Protein AF-A0A7T4EGJ7-F1 (afdb_monomer)

Secondary structure (DSSP, 8-state):
--------------------------------------------------------------------------------------PPPPPTTSS-SSGGG--HHHHHHHHHHTT-PPPTTSTTHHHHHHHHHHHS-----SSS----TTS-SS-EET-EEEEE-TTT--EEEEE--EEEE-TTT--EEEEE-SGGG-TT--EEEE--TT--S-EEEEEEEEEE-SS---TT-SSSS---EEEEEEPHHHHTT-EEEETTTB-EEEE--GGG--TT-EEEEEETTTEEEEEEEEEE-SSEEEEE----TT-TTPEEEEE-TTS-EEEEEEEEE-PBPTTS-B-TTEEEEEEHHHHHHHTT-EE--

Mean predicted aligned error: 17.21 Å

Foldseek 3Di:
DDDDDDDDDDDDDDDDDDDDDDDDDDDDDDDDDDDDDDDDDDDDDDDDDDDDDDDDDDDDDDDDDDDDDDDDDDDDDDDDDDDDDPPPPDDPVPPPPDPVPQDLVNVLVVCLVVLHQDDPPDPCNVVSVVVSVVVFPFDDPPPFPPPDLALAQAAEFLAWKWQAQPPPRDIDIAGWQAWWAQPPPRWIKIKFFQVNCPPNSFWMWGHHHPGPDIDTFFTWPAGDAADQDDPPHLDNDGGGMIITTGDPVSSVGYDRAHVNFAAEDEADFQVNADWQAKKWWRFSRRGIWIFTFHDTDRWKTKTQTFDDRRSGQIWMWHADPVRHIYTFFGWNAADADPVRHGDRGITMGTGVVSVCVSVVIGGDD

Organism: NCBI:txid39791

Structure (mmCIF, N/CA/C/O backbone):
data_AF-A0A7T4EGJ7-F1
#
_entry.id   AF-A0A7T4EGJ7-F1
#
loop_
_atom_site.group_PDB
_atom_site.id
_atom_site.type_symbol
_atom_site.label_atom_id
_atom_site.label_alt_id
_atom_site.label_comp_id
_atom_site.label_asym_id
_atom_site.label_entity_id
_atom_site.label_seq_id
_atom_site.pdbx_PDB_ins_code
_atom_site.Cartn_x
_atom_site.Cartn_y
_atom_site.Cartn_z
_atom_site.occupancy
_atom_site.B_iso_or_equiv
_atom_site.auth_seq_id
_atom_site.auth_comp_id
_atom_site.auth_asym_id
_atom_site.auth_atom_id
_atom_site.pdbx_PDB_model_num
ATOM 1 N N . MET A 1 1 ? -7.628 55.216 26.916 1.00 37.41 1 MET A N 1
ATOM 2 C CA . MET A 1 1 ? -8.633 56.281 27.181 1.00 37.41 1 MET A CA 1
ATOM 3 C C . MET A 1 1 ? -9.241 56.716 25.848 1.00 37.41 1 MET A C 1
ATOM 5 O O . MET A 1 1 ? -8.477 56.764 24.899 1.00 37.41 1 MET A O 1
ATOM 9 N N . ARG A 1 2 ? -10.549 57.055 25.803 1.00 35.53 2 ARG A N 1
ATOM 10 C CA . ARG A 1 2 ? -11.403 57.252 24.590 1.00 35.53 2 ARG A CA 1
ATOM 11 C C . ARG A 1 2 ? -11.551 55.952 23.759 1.00 35.53 2 ARG A C 1
ATOM 13 O O . ARG A 1 2 ? -10.540 55.445 23.307 1.00 35.53 2 ARG A O 1
ATOM 20 N N . ARG A 1 3 ? -12.677 55.220 23.684 1.00 34.28 3 ARG A N 1
ATOM 21 C CA . ARG A 1 3 ? -14.154 55.435 23.570 1.00 34.28 3 ARG A CA 1
ATOM 22 C C . ARG A 1 3 ? -14.690 55.617 22.136 1.00 34.28 3 ARG A C 1
ATOM 24 O O . ARG A 1 3 ? -14.182 56.456 21.405 1.00 34.28 3 ARG A O 1
ATOM 31 N N . SER A 1 4 ? -15.813 54.918 21.899 1.00 37.06 4 SER A N 1
ATOM 32 C CA . SER A 1 4 ? -16.775 54.975 20.773 1.00 37.06 4 SER A CA 1
ATOM 33 C C . SER A 1 4 ? -16.360 54.191 19.511 1.00 37.06 4 SER A C 1
ATOM 35 O O . SER A 1 4 ? -15.325 54.512 18.951 1.00 37.06 4 SER A O 1
ATOM 37 N N . ALA A 1 5 ? -17.007 53.119 19.020 1.00 37.25 5 ALA A N 1
ATOM 38 C CA . ALA A 1 5 ? -18.374 52.541 19.065 1.00 37.25 5 ALA A CA 1
ATOM 39 C C . ALA A 1 5 ? -19.226 52.785 17.795 1.00 37.25 5 ALA A C 1
ATOM 41 O O . ALA A 1 5 ? -19.683 53.897 17.556 1.00 37.25 5 ALA A O 1
ATOM 42 N N . LEU A 1 6 ? -19.480 51.693 17.061 1.00 35.78 6 LEU A N 1
ATOM 43 C CA . LEU A 1 6 ? -20.521 51.432 16.047 1.00 35.78 6 LEU A CA 1
ATOM 44 C C . LEU A 1 6 ? -20.621 49.884 16.028 1.00 35.78 6 LEU A C 1
ATOM 46 O O . LEU A 1 6 ? -19.591 49.245 15.846 1.00 35.78 6 LEU A O 1
ATOM 50 N N . VAL A 1 7 ? -21.678 49.160 16.413 1.00 33.62 7 VAL A N 1
ATOM 51 C CA . VAL A 1 7 ? -23.146 49.281 16.271 1.00 33.62 7 VAL A CA 1
ATOM 52 C C . VAL A 1 7 ? -23.671 48.927 14.868 1.00 33.62 7 VAL A C 1
ATOM 54 O O . VAL A 1 7 ? -24.051 49.793 14.097 1.00 33.62 7 VAL A O 1
ATOM 57 N N . ALA A 1 8 ? -23.710 47.610 14.632 1.00 31.50 8 ALA A N 1
ATOM 58 C CA . ALA A 1 8 ? -24.883 46.801 14.261 1.00 31.50 8 ALA A CA 1
ATOM 59 C C . ALA A 1 8 ? -25.614 46.930 12.897 1.00 31.50 8 ALA A C 1
ATOM 61 O O . ALA A 1 8 ? -25.965 48.004 12.429 1.00 31.50 8 ALA A O 1
ATOM 62 N N . ALA A 1 9 ? -26.041 45.735 12.451 1.00 31.59 9 ALA A N 1
ATOM 63 C CA . ALA A 1 9 ? -27.267 45.393 11.713 1.00 31.59 9 ALA A CA 1
ATOM 64 C C . ALA A 1 9 ? -27.324 45.524 10.173 1.00 31.59 9 ALA A C 1
ATOM 66 O O . ALA A 1 9 ? -27.486 46.595 9.597 1.00 31.59 9 ALA A O 1
ATOM 67 N N . THR A 1 10 ? -27.401 44.362 9.515 1.00 34.16 10 THR A N 1
ATOM 68 C CA . THR A 1 10 ? -28.126 44.132 8.247 1.00 34.16 10 THR A CA 1
ATOM 69 C C . THR A 1 10 ? -28.612 42.672 8.285 1.00 34.16 10 THR A C 1
ATOM 71 O O . THR A 1 10 ? -27.808 41.757 8.189 1.00 34.16 10 THR A O 1
ATOM 74 N N . ILE A 1 11 ? -29.782 42.414 8.877 1.00 34.47 11 ILE A N 1
ATOM 75 C CA . ILE A 1 11 ? -31.097 42.234 8.222 1.00 34.47 11 ILE A CA 1
ATOM 76 C C . ILE A 1 11 ? -31.193 40.942 7.390 1.00 34.47 11 ILE A C 1
ATOM 78 O O . ILE A 1 11 ? -30.530 40.770 6.375 1.00 34.47 11 ILE A O 1
ATOM 82 N N . VAL A 1 12 ? -32.099 40.068 7.841 1.00 30.19 12 VAL A N 1
ATOM 83 C CA . VAL A 1 12 ? -32.519 38.809 7.212 1.00 30.19 12 VAL A CA 1
ATOM 84 C C . VAL A 1 12 ? -33.646 39.072 6.208 1.00 30.19 12 VAL A C 1
ATOM 86 O O . VAL A 1 12 ? -34.642 39.696 6.569 1.00 30.19 12 VAL A O 1
ATOM 89 N N . ILE A 1 13 ? -33.528 38.523 4.996 1.00 33.72 13 ILE A N 1
ATOM 90 C CA . ILE A 1 13 ? -34.624 38.294 4.034 1.00 33.72 13 ILE A CA 1
ATOM 91 C C . ILE A 1 13 ? -34.331 36.910 3.421 1.00 33.72 13 ILE A C 1
ATOM 93 O O . ILE A 1 13 ? -33.343 36.757 2.716 1.00 33.72 13 ILE A O 1
ATOM 97 N N . ALA A 1 14 ? -34.917 35.826 3.931 1.00 29.30 14 ALA A N 1
ATOM 98 C CA . ALA A 1 14 ? -36.283 35.328 3.707 1.00 29.30 14 ALA A CA 1
ATOM 99 C C . ALA A 1 14 ? -36.413 34.483 2.422 1.00 29.30 14 ALA A C 1
ATOM 101 O O . ALA A 1 14 ? -36.163 34.939 1.311 1.00 29.30 14 ALA A O 1
ATOM 102 N N . ALA A 1 15 ? -36.807 33.225 2.629 1.00 28.22 15 ALA A N 1
ATOM 103 C CA . ALA A 1 15 ? -36.910 32.165 1.635 1.00 28.22 15 ALA A CA 1
ATOM 104 C C . ALA A 1 15 ? -37.985 32.401 0.563 1.00 28.22 15 ALA A C 1
ATOM 106 O O . ALA A 1 15 ? -39.078 32.874 0.876 1.00 28.22 15 ALA A O 1
ATOM 107 N N . LEU A 1 16 ? -37.720 31.925 -0.659 1.00 29.25 16 LEU A N 1
ATOM 108 C CA . LEU A 1 16 ? -38.754 31.501 -1.607 1.00 29.25 16 LEU A CA 1
ATOM 109 C C . LEU A 1 16 ? -38.150 30.658 -2.744 1.00 29.25 16 LEU A C 1
ATOM 111 O O . LEU A 1 16 ? -37.423 31.186 -3.574 1.00 29.25 16 LEU A O 1
ATOM 115 N N . ILE A 1 17 ? -38.461 29.358 -2.751 1.00 31.14 17 ILE A N 1
ATOM 116 C CA . ILE A 1 17 ? -38.827 28.508 -3.904 1.00 31.14 17 ILE A CA 1
ATOM 117 C C . ILE A 1 17 ? -39.164 27.129 -3.316 1.00 31.14 17 ILE A C 1
ATOM 119 O O . ILE A 1 17 ? -38.321 26.457 -2.728 1.00 31.14 17 ILE A O 1
ATOM 123 N N . VAL A 1 18 ? -40.433 26.740 -3.426 1.00 29.44 18 VAL A N 1
ATOM 124 C CA . VAL A 1 18 ? -40.977 25.438 -3.020 1.00 29.44 18 VAL A CA 1
ATOM 125 C C . VAL A 1 18 ? -41.887 24.963 -4.146 1.00 29.44 18 VAL A C 1
ATOM 127 O O . VAL A 1 18 ? -42.625 25.770 -4.707 1.00 29.44 18 VAL A O 1
ATOM 130 N N . ALA A 1 19 ? -41.868 23.649 -4.389 1.00 30.20 19 ALA A N 1
ATOM 131 C CA . ALA A 1 19 ? -42.642 22.925 -5.399 1.00 30.20 19 ALA A CA 1
ATOM 132 C C . ALA A 1 19 ? -42.213 23.235 -6.857 1.00 30.20 19 ALA A C 1
ATOM 134 O O . ALA A 1 19 ? -41.980 24.370 -7.243 1.00 30.20 19 ALA A O 1
ATOM 135 N N . THR A 1 20 ? -42.072 22.246 -7.735 1.00 31.48 20 THR A N 1
ATOM 136 C CA . THR A 1 20 ? -42.874 21.021 -7.852 1.00 31.48 20 THR A CA 1
ATOM 137 C C . THR A 1 20 ? -42.052 19.876 -8.446 1.00 31.48 20 THR A C 1
ATOM 139 O O . THR A 1 20 ? -41.374 20.078 -9.442 1.00 31.48 20 THR A O 1
ATOM 142 N N . PHE A 1 21 ? -42.202 18.659 -7.916 1.00 30.55 21 PHE A N 1
ATOM 143 C CA . PHE A 1 21 ? -42.461 17.487 -8.758 1.00 30.55 21 PHE A CA 1
ATOM 144 C C . PHE A 1 21 ? -43.266 16.454 -7.963 1.00 30.55 21 PHE A C 1
ATOM 146 O O . PHE A 1 21 ? -43.048 16.265 -6.768 1.00 30.55 21 PHE A O 1
ATOM 153 N N . VAL A 1 22 ? -44.274 15.876 -8.615 1.00 31.03 22 VAL A N 1
ATOM 154 C CA . VAL A 1 22 ? -45.309 15.039 -7.993 1.00 31.03 22 VAL A CA 1
ATOM 155 C C . VAL A 1 22 ? -45.023 13.560 -8.248 1.00 31.03 22 VAL A C 1
ATOM 157 O O . VAL A 1 22 ? -44.483 13.187 -9.284 1.00 31.03 22 VAL A O 1
ATOM 160 N N . ALA A 1 23 ? -45.409 12.743 -7.270 1.00 29.77 23 ALA A N 1
ATOM 161 C CA . ALA A 1 23 ? -45.274 11.295 -7.223 1.00 29.77 23 ALA A CA 1
ATOM 162 C C . ALA A 1 23 ? -45.721 10.534 -8.485 1.00 29.77 23 ALA A C 1
ATOM 164 O O . ALA A 1 23 ? -46.771 10.820 -9.057 1.00 29.77 23 ALA A O 1
ATOM 165 N N . THR A 1 24 ? -45.011 9.435 -8.766 1.00 32.38 24 THR A N 1
ATOM 166 C CA . THR A 1 24 ? -45.618 8.189 -9.267 1.00 32.38 24 THR A CA 1
ATOM 167 C C . THR A 1 24 ? -44.972 6.980 -8.575 1.00 32.38 24 THR A C 1
ATOM 169 O O . THR A 1 24 ? -43.904 6.525 -8.966 1.00 32.38 24 THR A O 1
ATOM 172 N N . GLN A 1 25 ? -45.624 6.460 -7.533 1.00 33.78 25 GLN A N 1
ATOM 173 C CA . GLN A 1 25 ? -45.480 5.060 -7.112 1.00 33.78 25 GLN A CA 1
ATOM 174 C C . GLN A 1 25 ? -46.661 4.260 -7.680 1.00 33.78 25 GLN A C 1
ATOM 176 O O . GLN A 1 25 ? -47.758 4.812 -7.805 1.00 33.78 25 GLN A O 1
ATOM 181 N N . PRO A 1 26 ? -46.476 2.960 -7.940 1.00 39.50 26 PRO A N 1
ATOM 182 C CA . PRO A 1 26 ? -47.557 1.988 -7.870 1.00 39.50 26 PRO A CA 1
ATOM 183 C C . PRO A 1 26 ? -47.286 0.938 -6.777 1.00 39.50 26 PRO A C 1
ATOM 185 O O . PRO A 1 26 ? -46.328 0.173 -6.863 1.00 39.50 26 PRO A O 1
ATOM 188 N N . ASP A 1 27 ? -48.162 0.871 -5.773 1.00 35.75 27 ASP A N 1
ATOM 189 C CA . ASP A 1 27 ? -48.169 -0.200 -4.768 1.00 35.75 27 ASP A CA 1
ATOM 190 C C . ASP A 1 27 ? -48.686 -1.531 -5.345 1.00 35.75 27 ASP A C 1
ATOM 192 O O . ASP A 1 27 ? -49.704 -1.536 -6.048 1.00 35.75 27 ASP A O 1
ATOM 196 N N . ARG A 1 28 ? -48.083 -2.662 -4.932 1.00 32.66 28 ARG A N 1
ATOM 197 C CA . ARG A 1 28 ? -48.814 -3.835 -4.391 1.00 32.66 28 ARG A CA 1
ATOM 198 C C . ARG A 1 28 ? -47.906 -4.959 -3.856 1.00 32.66 28 ARG A C 1
ATOM 200 O O . ARG A 1 28 ? -47.204 -5.624 -4.607 1.00 32.66 28 ARG A O 1
ATOM 207 N N . GLU A 1 29 ? -48.037 -5.200 -2.556 1.00 33.53 29 GLU A N 1
ATOM 208 C CA . GLU A 1 29 ? -47.663 -6.400 -1.777 1.00 33.53 29 GLU A CA 1
ATOM 209 C C . GLU A 1 29 ? -48.856 -7.408 -1.726 1.00 33.53 29 GLU A C 1
ATOM 211 O O . GLU A 1 29 ? -49.922 -7.062 -2.256 1.00 33.53 29 GLU A O 1
ATOM 216 N N . PRO A 1 30 ? -48.825 -8.557 -0.995 1.00 52.59 30 PRO A N 1
ATOM 217 C CA . PRO A 1 30 ? -47.717 -9.442 -0.559 1.00 52.59 30 PRO A CA 1
ATOM 218 C C . PRO A 1 30 ? -48.032 -10.972 -0.720 1.00 52.59 30 PRO A C 1
ATOM 220 O O . PRO A 1 30 ? -49.034 -11.334 -1.332 1.00 52.59 30 PRO A O 1
ATOM 223 N N . GLN A 1 31 ? -47.238 -11.838 -0.047 1.00 32.97 31 GLN A N 1
ATOM 224 C CA . GLN A 1 31 ? -47.563 -13.211 0.445 1.00 32.97 31 GLN A CA 1
ATOM 225 C C . GLN A 1 31 ? -47.493 -14.412 -0.546 1.00 32.97 31 GLN A C 1
ATOM 227 O O . GLN A 1 31 ? -47.842 -14.278 -1.711 1.00 32.97 31 GLN A O 1
ATOM 232 N N . ASP A 1 32 ? -47.071 -15.640 -0.170 1.00 30.95 32 ASP A N 1
ATOM 233 C CA . ASP A 1 32 ? -46.484 -16.175 1.090 1.00 30.95 32 ASP A CA 1
ATOM 234 C C . ASP A 1 32 ? -45.765 -17.546 0.872 1.00 30.95 32 ASP A C 1
ATOM 236 O O . ASP A 1 32 ? -45.789 -18.108 -0.224 1.00 30.95 32 ASP A O 1
ATOM 240 N N . THR A 1 33 ? -45.270 -18.140 1.969 1.00 30.44 33 THR A N 1
ATOM 241 C CA . THR A 1 33 ? -44.872 -19.548 2.230 1.00 30.44 33 THR A CA 1
ATOM 242 C C . THR A 1 33 ? -43.412 -19.982 2.020 1.00 30.44 33 THR A C 1
ATOM 244 O O . THR A 1 33 ? -42.914 -20.178 0.916 1.00 30.44 33 THR A O 1
ATOM 247 N N . ALA A 1 34 ? -42.763 -20.266 3.153 1.00 30.11 34 ALA A N 1
ATOM 248 C CA . ALA A 1 34 ? -41.568 -21.100 3.274 1.00 30.11 34 ALA A CA 1
ATOM 249 C C . ALA A 1 34 ? -41.938 -22.566 3.590 1.00 30.11 34 ALA A C 1
ATOM 251 O O . ALA A 1 34 ? -43.032 -22.816 4.096 1.00 30.11 34 ALA A O 1
ATOM 252 N N . LEU A 1 35 ? -41.003 -23.506 3.366 1.00 30.50 35 LEU A N 1
ATOM 253 C CA . LEU A 1 35 ? -40.489 -24.533 4.312 1.00 30.50 35 LEU A CA 1
ATOM 254 C C . LEU A 1 35 ? -39.584 -25.567 3.560 1.00 30.50 35 LEU A C 1
ATOM 256 O O . LEU A 1 35 ? -39.608 -25.590 2.330 1.00 30.50 35 LEU A O 1
ATOM 260 N N . PRO A 1 36 ? -38.720 -26.357 4.248 1.00 35.41 36 PRO A N 1
ATOM 261 C CA . PRO A 1 36 ? -37.479 -26.926 3.690 1.00 35.41 36 PRO A CA 1
ATOM 262 C C . PRO A 1 36 ? -37.458 -28.484 3.766 1.00 35.41 36 PRO A C 1
ATOM 264 O O . PRO A 1 36 ? -38.509 -29.102 3.623 1.00 35.41 36 PRO A O 1
ATOM 267 N N . PRO A 1 37 ? -36.333 -29.153 4.103 1.00 44.00 37 PRO A N 1
ATOM 268 C CA . PRO A 1 37 ? -35.147 -29.471 3.294 1.00 44.00 37 PRO A CA 1
ATOM 269 C C . PRO A 1 37 ? -35.073 -30.974 2.906 1.00 44.00 37 PRO A C 1
ATOM 271 O O . PRO A 1 37 ? -35.885 -31.783 3.353 1.00 44.00 37 PRO A O 1
ATOM 274 N N . SER A 1 38 ? -34.063 -31.406 2.130 1.00 30.33 38 SER A N 1
ATOM 275 C CA . SER A 1 38 ? -33.793 -32.847 1.900 1.00 30.33 38 SER A CA 1
ATOM 276 C C . SER A 1 38 ? -32.320 -33.185 1.590 1.00 30.33 38 SER A C 1
ATOM 278 O O . SER A 1 38 ? -31.852 -32.990 0.475 1.00 30.33 38 SER A O 1
ATOM 280 N N . ILE A 1 39 ? -31.623 -33.769 2.570 1.00 32.25 39 ILE A N 1
ATOM 281 C CA . ILE A 1 39 ? -30.356 -34.538 2.496 1.00 32.25 39 ILE A CA 1
ATOM 282 C C . ILE A 1 39 ? -30.559 -35.654 3.550 1.00 32.25 39 ILE A C 1
ATOM 284 O O . ILE A 1 39 ? -30.996 -35.286 4.646 1.00 32.25 39 ILE A O 1
ATOM 288 N N . PRO A 1 40 ? -30.359 -36.976 3.286 1.00 37.16 40 PRO A N 1
ATOM 289 C CA . PRO A 1 40 ? -29.001 -37.529 3.107 1.00 37.16 40 PRO A CA 1
ATOM 290 C C . PRO A 1 40 ? -28.821 -38.835 2.289 1.00 37.16 40 PRO A C 1
ATOM 292 O O . PRO A 1 40 ? -29.742 -39.634 2.134 1.00 37.16 40 PRO A O 1
ATOM 295 N N . SER A 1 41 ? -27.564 -39.102 1.895 1.00 29.86 41 SER A N 1
ATOM 296 C CA . SER A 1 41 ? -26.814 -40.390 1.994 1.00 29.86 41 SER A CA 1
ATOM 297 C C . SER A 1 41 ? -25.545 -40.293 1.125 1.00 29.86 41 SER A C 1
ATOM 299 O O . SER A 1 41 ? -25.649 -39.943 -0.042 1.00 29.86 41 SER A O 1
ATOM 301 N N . SER A 1 42 ? -24.334 -40.300 1.705 1.00 28.20 42 SER A N 1
ATOM 302 C CA . SER A 1 42 ? -23.427 -41.470 1.848 1.00 28.20 42 SER A CA 1
ATOM 303 C C . SER A 1 42 ? -23.052 -42.128 0.498 1.00 28.20 42 SER A C 1
ATOM 305 O O . SER A 1 42 ? -23.901 -42.333 -0.356 1.00 28.20 42 SER A O 1
ATOM 307 N N . VAL A 1 43 ? -21.787 -42.446 0.193 1.00 30.72 43 VAL A N 1
ATOM 308 C CA . VAL A 1 43 ? -20.846 -43.311 0.939 1.00 30.72 43 VAL A CA 1
ATOM 309 C C . VAL A 1 43 ? -19.375 -42.926 0.648 1.00 30.72 43 VAL A C 1
ATOM 311 O O . VAL A 1 43 ? -19.058 -42.435 -0.429 1.00 30.72 43 VAL A O 1
ATOM 314 N N . ALA A 1 44 ? -18.471 -43.177 1.604 1.00 29.77 44 ALA A N 1
ATOM 315 C CA . ALA A 1 44 ? -17.022 -42.945 1.497 1.00 29.77 44 ALA A CA 1
ATOM 316 C C . ALA A 1 44 ? -16.232 -44.167 0.974 1.00 29.77 44 ALA A C 1
ATOM 318 O O . ALA A 1 44 ? -16.690 -45.300 1.127 1.00 29.77 44 ALA A O 1
ATOM 319 N N . SER A 1 45 ? -15.008 -43.967 0.457 1.00 30.12 45 SER A N 1
ATOM 320 C CA . SER A 1 45 ? -13.976 -45.024 0.334 1.00 30.12 45 SER A CA 1
ATOM 321 C C . SER A 1 45 ? -12.550 -44.476 0.127 1.00 30.12 45 SER A C 1
ATOM 323 O O . SER A 1 45 ? -12.217 -44.050 -0.972 1.00 30.12 45 SER A O 1
ATOM 325 N N . SER A 1 46 ? -11.713 -44.584 1.169 1.00 33.12 46 SER A N 1
ATOM 326 C CA . SER A 1 46 ? -10.230 -44.610 1.157 1.00 33.12 46 SER A CA 1
ATOM 327 C C . SER A 1 46 ? -9.772 -45.430 2.375 1.00 33.12 46 SER A C 1
ATOM 329 O O . SER A 1 46 ? -10.380 -45.262 3.438 1.00 33.12 46 SER A O 1
ATOM 331 N N . PRO A 1 47 ? -8.814 -46.375 2.245 1.00 41.91 47 PRO A N 1
ATOM 332 C CA . PRO A 1 47 ? -7.440 -46.183 2.790 1.00 41.91 47 PRO A CA 1
ATOM 333 C C . PRO A 1 47 ? -6.301 -46.825 1.918 1.00 41.91 47 PRO A C 1
ATOM 335 O O . PRO A 1 47 ? -6.551 -47.842 1.282 1.00 41.91 47 PRO A O 1
ATOM 338 N N . THR A 1 48 ? -5.103 -46.225 1.706 1.00 29.62 48 THR A N 1
ATOM 339 C CA . THR A 1 48 ? -3.848 -46.216 2.551 1.00 29.62 48 THR A CA 1
ATOM 340 C C . THR A 1 48 ? -3.021 -47.542 2.484 1.00 29.62 48 THR A C 1
ATOM 342 O O . THR A 1 48 ? -3.696 -48.568 2.425 1.00 29.62 48 THR A O 1
ATOM 345 N N . PRO A 1 49 ? -1.649 -47.653 2.579 1.00 37.84 49 PRO A N 1
ATOM 346 C CA . PRO A 1 49 ? -0.486 -46.704 2.567 1.00 37.84 49 PRO A CA 1
ATOM 347 C C . PRO A 1 49 ? 0.746 -47.048 1.633 1.00 37.84 49 PRO A C 1
ATOM 349 O O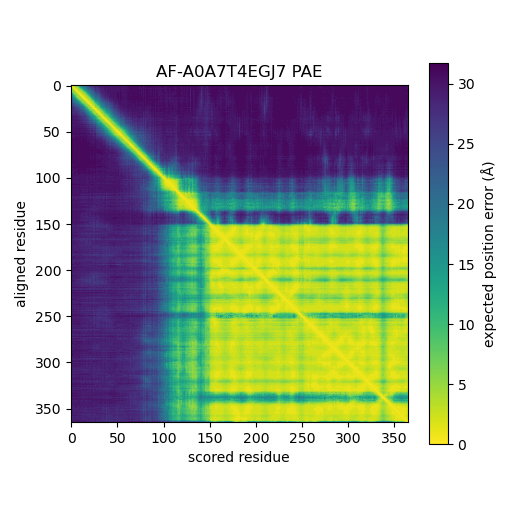 . PRO A 1 49 ? 0.786 -48.080 0.971 1.00 37.84 49 PRO A O 1
ATOM 352 N N . GLU A 1 50 ? 1.791 -46.192 1.676 1.00 35.22 50 GLU A N 1
ATOM 353 C CA . GLU A 1 50 ? 3.217 -46.288 1.199 1.00 35.22 50 GLU A CA 1
ATOM 354 C C . GLU A 1 50 ? 4.152 -46.918 2.305 1.00 35.22 50 GLU A C 1
ATOM 356 O O . GLU A 1 50 ? 3.692 -46.844 3.452 1.00 35.22 50 GLU A O 1
ATOM 361 N N . PRO A 1 51 ? 5.373 -47.556 2.122 1.00 36.59 51 PRO A N 1
ATOM 362 C CA . PRO A 1 51 ? 6.646 -47.049 1.494 1.00 36.59 51 PRO A CA 1
ATOM 363 C C . PRO A 1 51 ? 7.647 -48.155 0.968 1.00 36.59 51 PRO A C 1
ATOM 365 O O . PRO A 1 51 ? 7.155 -49.245 0.670 1.00 36.59 51 PRO A O 1
ATOM 368 N N . PRO A 1 52 ? 9.018 -48.028 0.893 1.00 33.00 52 PRO A N 1
ATOM 369 C CA . PRO A 1 52 ? 9.973 -46.882 0.872 1.00 33.00 52 PRO A CA 1
ATOM 370 C C . PRO A 1 52 ? 11.079 -46.898 -0.251 1.00 33.00 52 PRO A C 1
ATOM 372 O O . PRO A 1 52 ? 11.287 -47.886 -0.951 1.00 33.00 52 PRO A O 1
ATOM 375 N N . ARG A 1 53 ? 11.880 -45.811 -0.346 1.00 37.84 53 ARG A N 1
ATOM 376 C CA . ARG A 1 53 ? 13.180 -45.654 -1.087 1.00 37.84 53 ARG A CA 1
ATOM 377 C C . ARG A 1 53 ? 14.380 -46.089 -0.196 1.00 37.84 53 ARG A C 1
ATOM 379 O O . ARG A 1 53 ? 14.179 -46.028 1.019 1.00 37.84 53 ARG A O 1
ATOM 386 N N . PRO A 1 54 ? 15.598 -46.494 -0.675 1.00 36.22 54 PRO A N 1
ATOM 387 C CA . PRO A 1 54 ? 16.744 -45.573 -0.985 1.00 36.22 54 PRO A CA 1
ATOM 388 C C . PRO A 1 54 ? 17.842 -46.201 -1.942 1.00 36.22 54 PRO A C 1
ATOM 390 O O . PRO A 1 54 ? 17.527 -47.197 -2.588 1.00 36.22 54 PRO A O 1
ATOM 393 N N . PRO A 1 55 ? 19.142 -45.785 -1.999 1.00 37.19 55 PRO A N 1
ATOM 394 C CA . PRO A 1 55 ? 19.749 -44.456 -2.255 1.00 37.19 55 PRO A CA 1
ATOM 395 C C . PRO A 1 55 ? 20.920 -44.408 -3.303 1.00 37.19 55 PRO A C 1
ATOM 397 O O . PRO A 1 55 ? 21.488 -45.426 -3.674 1.00 37.19 55 PRO A O 1
ATOM 400 N N . ALA A 1 56 ? 21.354 -43.169 -3.607 1.00 28.36 56 ALA A N 1
ATOM 401 C CA . ALA A 1 56 ? 22.738 -42.678 -3.837 1.00 28.36 56 ALA A CA 1
ATOM 402 C C . ALA A 1 56 ? 23.611 -43.094 -5.051 1.00 28.36 56 ALA A C 1
ATOM 404 O O . ALA A 1 56 ? 23.886 -44.265 -5.286 1.00 28.36 56 ALA A O 1
ATOM 405 N N . ALA A 1 57 ? 24.240 -42.071 -5.657 1.00 29.08 57 ALA A N 1
ATOM 406 C CA . ALA A 1 57 ? 25.702 -41.987 -5.811 1.00 29.08 57 ALA A CA 1
ATOM 407 C C . ALA A 1 57 ? 26.158 -40.518 -5.994 1.00 29.08 57 ALA A C 1
ATOM 409 O O . ALA A 1 57 ? 25.681 -39.825 -6.889 1.00 29.08 57 ALA A O 1
ATOM 410 N N . GLU A 1 58 ? 27.088 -40.051 -5.157 1.00 27.39 58 GLU A N 1
ATOM 411 C CA . GLU A 1 58 ? 27.862 -38.817 -5.376 1.00 27.39 58 GLU A CA 1
ATOM 412 C C . GLU A 1 58 ? 28.967 -39.044 -6.418 1.00 27.39 58 GLU A C 1
ATOM 414 O O . GLU A 1 58 ? 29.491 -40.154 -6.519 1.00 27.39 58 GLU A O 1
ATOM 419 N N . GLN A 1 59 ? 29.441 -37.977 -7.073 1.00 29.56 59 GLN A N 1
ATOM 420 C CA . GLN A 1 59 ? 30.837 -37.901 -7.523 1.00 29.56 59 GLN A CA 1
ATOM 421 C C . GLN A 1 59 ? 31.404 -36.481 -7.362 1.00 29.56 59 GLN A C 1
ATOM 423 O O . GLN A 1 59 ? 31.012 -35.550 -8.058 1.00 29.56 59 GLN A O 1
ATOM 428 N N . GLN A 1 60 ? 32.365 -36.338 -6.445 1.00 26.80 60 GLN A N 1
ATOM 429 C CA . GLN A 1 60 ? 33.277 -35.194 -6.352 1.00 26.80 60 GLN A CA 1
ATOM 430 C C . GLN A 1 60 ? 34.549 -35.444 -7.177 1.00 26.80 60 GLN A C 1
ATOM 432 O O . GLN A 1 60 ? 35.067 -36.563 -7.150 1.00 26.80 60 GLN A O 1
ATOM 437 N N . ARG A 1 61 ? 35.084 -34.382 -7.805 1.00 26.05 61 ARG A N 1
ATOM 438 C CA . ARG A 1 61 ? 36.510 -34.068 -8.111 1.00 26.05 61 ARG A CA 1
ATOM 439 C C . ARG A 1 61 ? 36.563 -32.962 -9.182 1.00 26.05 61 ARG A C 1
ATOM 441 O O . ARG A 1 61 ? 35.655 -32.905 -9.998 1.00 26.05 61 ARG A O 1
ATOM 448 N N . SER A 1 62 ? 37.604 -32.142 -9.342 1.00 26.61 62 SER A N 1
ATOM 449 C CA . SER A 1 62 ? 38.568 -31.520 -8.410 1.00 26.61 62 SER A CA 1
ATOM 450 C C . SER A 1 62 ? 39.487 -30.597 -9.235 1.00 26.61 62 SER A C 1
ATOM 452 O O . SER A 1 62 ? 40.076 -31.081 -10.197 1.00 26.61 62 SER A O 1
ATOM 454 N N . ASP A 1 63 ? 39.671 -29.355 -8.781 1.00 27.03 63 ASP A N 1
ATOM 455 C CA . ASP A 1 63 ? 40.813 -28.453 -9.044 1.00 27.03 63 ASP A CA 1
ATOM 456 C C . ASP A 1 63 ? 41.068 -27.829 -10.445 1.00 27.03 63 ASP A C 1
ATOM 458 O O . ASP A 1 63 ? 40.840 -28.422 -11.493 1.00 27.03 63 ASP A O 1
ATOM 462 N N . ALA A 1 64 ? 41.693 -26.637 -10.375 1.00 25.88 64 ALA A N 1
ATOM 463 C CA . ALA A 1 64 ? 42.465 -25.881 -11.385 1.00 25.88 64 ALA A CA 1
ATOM 464 C C . ALA A 1 64 ? 41.785 -24.771 -12.240 1.00 25.88 64 ALA A C 1
ATOM 466 O O . ALA A 1 64 ? 41.092 -25.005 -13.223 1.00 25.88 64 ALA A O 1
ATOM 467 N N . HIS A 1 65 ? 42.138 -23.527 -11.887 1.00 25.98 65 HIS A N 1
ATOM 468 C CA . HIS A 1 65 ? 42.262 -22.319 -12.734 1.00 25.98 65 HIS A CA 1
ATOM 469 C C . HIS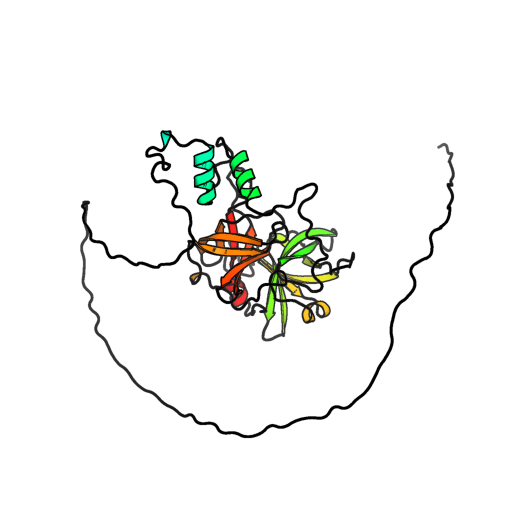 A 1 65 ? 43.614 -22.407 -13.526 1.00 25.98 65 HIS A C 1
ATOM 471 O O . HIS A 1 65 ? 44.435 -23.228 -13.095 1.00 25.98 65 HIS A O 1
ATOM 477 N N . PRO A 1 66 ? 43.949 -21.615 -14.586 1.00 37.25 66 PRO A N 1
ATOM 478 C CA . PRO A 1 66 ? 43.358 -20.332 -14.996 1.00 37.25 66 PRO A CA 1
ATOM 479 C C . PRO A 1 66 ? 43.158 -20.076 -16.520 1.00 37.25 66 PRO A C 1
ATOM 481 O O . PRO A 1 66 ? 43.503 -20.888 -17.369 1.00 37.25 66 PRO A O 1
ATOM 484 N N . ASP A 1 67 ? 42.684 -18.853 -16.798 1.00 25.94 67 ASP A N 1
ATOM 485 C CA . ASP A 1 67 ? 43.019 -17.963 -17.930 1.00 25.94 67 ASP A CA 1
ATOM 486 C C . ASP A 1 67 ? 42.448 -18.113 -19.363 1.00 25.94 67 ASP A C 1
ATOM 488 O O . ASP A 1 67 ? 42.792 -18.993 -20.142 1.00 25.94 67 ASP A O 1
ATOM 492 N N . THR A 1 68 ? 41.796 -17.006 -19.761 1.00 26.08 68 THR A N 1
ATOM 493 C CA . THR A 1 68 ? 41.813 -16.330 -21.081 1.00 26.08 68 THR A CA 1
ATOM 494 C C . THR A 1 68 ? 41.151 -16.950 -22.318 1.00 26.08 68 THR A C 1
ATOM 496 O O . THR A 1 68 ? 41.355 -18.104 -22.667 1.00 26.08 68 THR A O 1
ATOM 499 N N . GLY A 1 69 ? 40.522 -16.064 -23.104 1.00 23.14 69 GLY A N 1
ATOM 500 C CA . GLY A 1 69 ? 40.447 -16.190 -24.565 1.00 23.14 69 GLY A CA 1
ATOM 501 C C . GLY A 1 69 ? 39.042 -16.389 -25.129 1.00 23.14 69 GLY A C 1
ATOM 502 O O . GLY A 1 69 ? 38.384 -17.383 -24.856 1.00 23.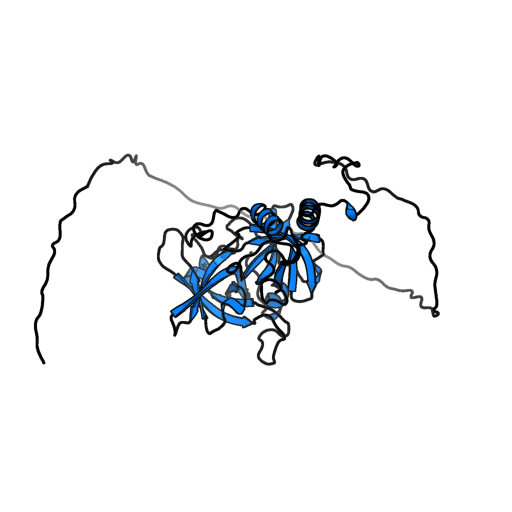14 69 GLY A O 1
ATOM 503 N N . ALA A 1 70 ? 38.599 -15.447 -25.963 1.00 26.66 70 ALA A N 1
ATOM 504 C CA . ALA A 1 70 ? 37.378 -15.575 -26.756 1.00 26.66 70 ALA A CA 1
ATOM 505 C C . ALA A 1 70 ? 37.548 -16.578 -27.915 1.00 26.66 70 ALA A C 1
ATOM 507 O O . ALA A 1 70 ? 38.630 -16.623 -28.495 1.00 26.66 70 ALA A O 1
ATOM 508 N N . SER A 1 71 ? 36.468 -17.265 -28.323 1.00 26.77 71 SER A N 1
ATOM 509 C CA . SER A 1 71 ? 35.981 -17.251 -29.721 1.00 26.77 71 SER A CA 1
ATOM 510 C C . SER A 1 71 ? 34.648 -18.002 -29.912 1.00 26.77 71 SER A C 1
ATOM 512 O O . SER A 1 71 ? 34.489 -19.106 -29.412 1.00 26.77 71 SER A O 1
ATOM 514 N N . THR A 1 72 ? 33.745 -17.352 -30.654 1.00 29.80 72 THR A N 1
ATOM 515 C CA . THR A 1 72 ? 32.790 -17.817 -31.695 1.00 29.80 72 THR A CA 1
ATOM 516 C C . THR A 1 72 ? 32.138 -19.222 -31.739 1.00 29.80 72 THR A C 1
ATOM 518 O O . THR A 1 72 ? 32.754 -20.253 -31.502 1.00 29.80 72 THR A O 1
ATOM 521 N N . ASP A 1 73 ? 30.916 -19.183 -32.301 1.00 26.86 73 ASP A N 1
ATOM 522 C CA . ASP A 1 73 ? 30.147 -20.215 -33.032 1.00 26.86 73 ASP A CA 1
ATOM 523 C C . ASP A 1 73 ? 29.135 -21.100 -32.260 1.00 26.86 73 ASP A C 1
ATOM 525 O O . ASP A 1 73 ? 29.395 -21.614 -31.178 1.00 26.86 73 ASP A O 1
ATOM 529 N N . GLY A 1 74 ? 27.919 -21.199 -32.834 1.00 25.64 74 GLY A N 1
ATOM 530 C CA . GLY A 1 74 ? 26.687 -21.729 -32.211 1.00 25.64 74 GLY A CA 1
ATOM 531 C C . GLY A 1 74 ? 26.424 -23.237 -32.408 1.00 25.64 74 GLY A C 1
ATOM 532 O O . GLY A 1 74 ? 27.376 -23.991 -32.612 1.00 25.64 74 GLY A O 1
ATOM 533 N N . PRO A 1 75 ? 25.153 -23.711 -32.351 1.00 30.94 75 PRO A N 1
ATOM 534 C CA . PRO A 1 75 ? 24.065 -23.185 -33.191 1.00 30.94 75 PRO A CA 1
ATOM 535 C C . PRO A 1 75 ? 22.701 -22.950 -32.491 1.00 30.94 75 PRO A C 1
ATOM 537 O O . PRO A 1 75 ? 22.520 -23.170 -31.299 1.00 30.94 75 PRO A O 1
ATOM 540 N N . THR A 1 76 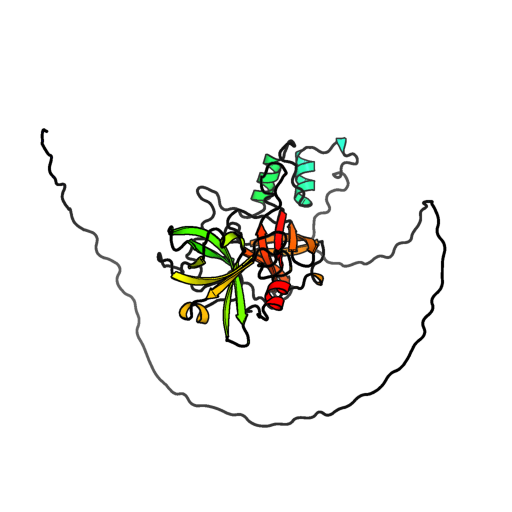? 21.744 -22.490 -33.299 1.00 32.00 76 THR A N 1
ATOM 541 C CA . THR A 1 76 ? 20.328 -22.186 -33.020 1.00 32.00 76 THR A CA 1
ATOM 542 C C . THR A 1 76 ? 19.439 -23.403 -32.729 1.00 32.00 76 THR A C 1
ATOM 544 O O . THR A 1 76 ? 19.526 -24.387 -33.462 1.00 32.00 76 THR A O 1
ATOM 547 N N . GLU A 1 77 ? 18.447 -23.251 -31.842 1.00 26.45 77 GLU A N 1
ATOM 548 C CA . GLU A 1 77 ? 17.129 -23.900 -31.989 1.00 26.45 77 GLU A CA 1
ATOM 549 C C . GLU A 1 77 ? 15.993 -22.882 -31.777 1.00 26.45 77 GLU A C 1
ATOM 551 O O . GLU A 1 77 ? 16.041 -22.052 -30.869 1.00 26.45 77 GLU A O 1
ATOM 556 N N . GLU A 1 78 ? 14.982 -22.931 -32.650 1.00 25.52 78 GLU A N 1
ATOM 557 C CA . GLU A 1 78 ? 13.782 -22.089 -32.600 1.00 25.52 78 GLU A CA 1
ATOM 558 C C . GLU A 1 78 ? 12.792 -22.569 -31.528 1.00 25.52 78 GLU A C 1
ATOM 560 O O . GLU A 1 78 ? 12.452 -23.749 -31.477 1.00 25.52 78 GLU A O 1
ATOM 565 N N . TYR A 1 79 ? 12.196 -21.632 -30.784 1.00 24.61 79 TYR A N 1
ATOM 566 C CA . TYR A 1 79 ? 10.895 -21.845 -30.142 1.00 24.61 79 TYR A CA 1
ATOM 567 C C . TYR A 1 79 ? 9.874 -20.858 -30.706 1.00 24.61 79 TYR A C 1
ATOM 569 O O . TYR A 1 79 ? 9.830 -19.688 -30.334 1.00 24.61 79 TYR A O 1
ATOM 577 N N . SER A 1 80 ? 9.043 -21.350 -31.626 1.00 23.83 80 SER A N 1
ATOM 578 C CA . SER A 1 80 ? 7.952 -20.583 -32.226 1.00 23.83 80 SER A CA 1
ATOM 579 C C . SER A 1 80 ? 6.687 -20.656 -31.366 1.00 23.83 80 SER A C 1
ATOM 581 O O . SER A 1 80 ? 6.149 -21.740 -31.139 1.00 23.83 80 SER A O 1
ATOM 583 N N . TYR A 1 81 ? 6.168 -19.495 -30.959 1.00 27.33 81 TYR A N 1
ATOM 584 C CA . TYR A 1 81 ? 4.792 -19.324 -30.485 1.00 27.33 81 TYR A CA 1
ATOM 585 C C . TYR A 1 81 ? 4.081 -18.275 -31.355 1.00 27.33 81 TYR A C 1
ATOM 587 O O . TYR A 1 81 ? 4.232 -17.074 -31.156 1.00 27.33 81 TYR A O 1
ATOM 595 N N . GLY A 1 82 ? 3.274 -18.726 -32.319 1.00 25.31 82 GLY A N 1
ATOM 596 C CA . GLY A 1 82 ? 2.191 -17.916 -32.898 1.00 25.31 82 GLY A CA 1
ATOM 597 C C . GLY A 1 82 ? 0.888 -18.170 -32.127 1.00 25.31 82 GLY A C 1
ATOM 598 O O . GLY A 1 82 ? 0.715 -19.249 -31.571 1.00 25.31 82 GLY A O 1
ATOM 599 N N . ARG A 1 83 ? -0.101 -17.274 -32.057 1.00 30.75 83 ARG A N 1
ATOM 600 C CA . ARG A 1 83 ? -0.340 -15.947 -32.665 1.00 30.75 83 ARG A CA 1
ATOM 601 C C . ARG A 1 83 ? -1.005 -15.081 -31.572 1.00 30.75 83 ARG A C 1
ATOM 603 O O . ARG A 1 83 ? -1.624 -15.642 -30.678 1.00 30.75 83 ARG A O 1
ATOM 610 N N . GLY A 1 84 ? -1.028 -13.755 -31.602 1.00 24.20 84 GLY A N 1
ATOM 611 C CA . GLY A 1 84 ? -0.521 -12.815 -32.595 1.00 24.20 84 GLY A CA 1
ATOM 612 C C . GLY A 1 84 ? -1.252 -11.486 -32.425 1.00 24.20 84 GLY A C 1
ATOM 613 O O . GLY A 1 84 ? -2.301 -11.280 -33.032 1.00 24.20 84 GLY A O 1
ATOM 614 N N . TYR A 1 85 ? -0.699 -10.601 -31.598 1.00 23.73 85 TYR A N 1
ATOM 615 C CA . TYR A 1 85 ? -0.970 -9.174 -31.726 1.00 23.73 85 TYR A CA 1
ATOM 616 C C . TYR A 1 85 ? -0.116 -8.674 -32.885 1.00 23.73 85 TYR A C 1
ATOM 618 O O . TYR A 1 85 ? 1.094 -8.893 -32.886 1.00 23.73 85 TYR A O 1
ATOM 626 N N . VAL A 1 86 ? -0.738 -8.038 -33.878 1.00 25.75 86 VAL A N 1
ATOM 627 C CA . VAL A 1 86 ? 0.012 -7.302 -34.898 1.00 25.75 86 VAL A CA 1
ATOM 628 C C . VAL A 1 86 ? 0.464 -6.003 -34.246 1.00 25.75 86 VAL A C 1
ATOM 630 O O . VAL A 1 86 ? -0.224 -4.988 -34.311 1.00 25.75 86 VAL A O 1
ATOM 633 N N . VAL A 1 87 ? 1.607 -6.070 -33.569 1.00 31.53 87 VAL A N 1
ATOM 634 C CA . VAL A 1 87 ? 2.518 -4.930 -33.561 1.00 31.53 87 VAL A CA 1
ATOM 635 C C . VAL A 1 87 ? 2.979 -4.819 -35.011 1.00 31.53 87 VAL A C 1
ATOM 637 O O . VAL A 1 87 ? 3.443 -5.810 -35.577 1.00 31.53 87 VAL A O 1
ATOM 640 N N . GLU A 1 88 ? 2.751 -3.675 -35.649 1.00 30.55 88 GLU A N 1
ATOM 641 C CA . GLU A 1 88 ? 3.405 -3.400 -36.926 1.00 30.55 88 GLU A CA 1
ATOM 642 C C . GLU A 1 88 ? 4.910 -3.408 -36.641 1.00 30.55 88 GLU A C 1
ATOM 644 O O . GLU A 1 88 ? 5.360 -2.652 -35.779 1.00 30.55 88 GLU A O 1
ATOM 649 N N . ASP A 1 89 ? 5.661 -4.309 -37.289 1.00 32.25 89 ASP A N 1
ATOM 650 C CA . ASP A 1 89 ? 7.123 -4.299 -37.195 1.00 32.25 89 ASP A CA 1
ATOM 651 C C . ASP A 1 89 ? 7.584 -2.873 -37.531 1.00 32.25 89 ASP A C 1
ATOM 653 O O . ASP A 1 89 ? 7.223 -2.378 -38.609 1.00 32.25 89 ASP A O 1
ATOM 657 N N . PRO A 1 90 ? 8.336 -2.188 -36.648 1.00 40.31 90 PRO A N 1
ATOM 658 C CA . PRO A 1 90 ? 8.961 -0.935 -37.033 1.00 40.31 90 PRO A CA 1
ATOM 659 C C . PRO A 1 90 ? 9.853 -1.231 -38.238 1.00 40.31 90 PRO A C 1
ATOM 661 O O . PRO A 1 90 ? 10.603 -2.211 -38.221 1.00 40.31 90 PRO A O 1
ATOM 664 N N . ASP A 1 91 ? 9.731 -0.420 -39.292 1.00 39.38 91 ASP A N 1
ATOM 665 C CA . ASP A 1 91 ? 10.490 -0.622 -40.525 1.00 39.38 91 ASP A CA 1
ATOM 666 C C . ASP A 1 91 ? 11.979 -0.759 -40.159 1.00 39.38 91 ASP A C 1
ATOM 668 O O . ASP A 1 91 ? 12.512 0.125 -39.479 1.00 39.38 91 ASP A O 1
ATOM 672 N N . PRO A 1 92 ? 12.676 -1.848 -40.539 1.00 41.97 92 PRO A N 1
ATOM 673 C CA . PRO A 1 92 ? 14.077 -2.036 -40.174 1.00 41.97 92 PRO A CA 1
ATOM 674 C C . PRO A 1 92 ? 15.012 -0.943 -40.723 1.00 41.97 92 PRO A C 1
ATOM 676 O O . PRO A 1 92 ? 16.194 -0.952 -40.384 1.00 41.97 92 PRO A O 1
ATOM 679 N N . THR A 1 93 ? 14.520 0.007 -41.531 1.00 43.22 93 THR A N 1
ATOM 680 C CA . THR A 1 93 ? 15.252 1.233 -41.893 1.00 43.22 93 THR A CA 1
ATOM 681 C C . THR A 1 93 ? 15.163 2.382 -40.876 1.00 43.22 93 THR A C 1
ATOM 683 O O . THR A 1 93 ? 15.907 3.347 -41.031 1.00 43.22 93 THR A O 1
ATOM 686 N N . ASP A 1 94 ? 14.303 2.304 -39.852 1.00 47.19 94 ASP A N 1
ATOM 687 C CA . ASP A 1 94 ? 14.103 3.353 -38.827 1.00 47.19 94 ASP A CA 1
ATOM 688 C C . ASP A 1 94 ? 14.895 3.111 -37.520 1.00 47.19 94 ASP A C 1
ATOM 690 O O . ASP A 1 94 ? 14.744 3.845 -36.539 1.00 47.19 94 ASP A O 1
ATOM 694 N N . VAL A 1 95 ? 15.779 2.106 -37.487 1.00 46.09 95 VAL A N 1
ATOM 695 C CA . VAL A 1 95 ? 16.764 1.935 -36.405 1.00 46.09 95 VAL A CA 1
ATOM 696 C C . VAL A 1 95 ? 18.077 2.602 -36.837 1.00 46.09 95 VAL A C 1
ATOM 698 O O . VAL A 1 95 ? 18.761 2.051 -37.701 1.00 46.09 95 VAL A O 1
ATOM 701 N N . PRO A 1 96 ? 18.469 3.768 -36.282 1.00 43.19 96 PRO A N 1
ATOM 702 C CA . PRO A 1 96 ? 19.712 4.421 -36.682 1.00 43.19 96 PRO A CA 1
ATOM 703 C C . PRO A 1 96 ? 20.922 3.553 -36.310 1.00 43.19 96 PRO A C 1
ATOM 705 O O . PRO A 1 96 ? 21.118 3.205 -35.145 1.00 43.19 96 PRO A O 1
ATOM 708 N N . GLU A 1 97 ? 21.753 3.220 -37.303 1.00 45.94 97 GLU A N 1
ATOM 709 C CA . GLU A 1 97 ? 22.920 2.335 -37.137 1.00 45.94 97 GLU A CA 1
ATOM 710 C C . GLU A 1 97 ? 24.043 2.953 -36.272 1.00 45.94 97 GLU A C 1
ATOM 712 O O . GLU A 1 97 ? 25.000 2.266 -35.903 1.00 45.94 97 GLU A O 1
ATOM 717 N N . THR A 1 98 ? 23.926 4.236 -35.911 1.00 48.59 98 THR A N 1
ATOM 718 C CA . THR A 1 98 ? 24.870 4.983 -35.071 1.00 48.59 98 THR A CA 1
ATOM 719 C C . THR A 1 98 ? 24.160 5.836 -34.018 1.00 48.59 98 THR A C 1
ATOM 721 O O . THR A 1 98 ? 23.210 6.555 -34.311 1.00 48.59 98 THR A O 1
ATOM 724 N N . PHE A 1 99 ? 24.675 5.816 -32.779 1.00 46.97 99 PHE A N 1
ATOM 725 C CA . PHE A 1 99 ? 24.166 6.627 -31.655 1.00 46.97 99 PHE A CA 1
ATOM 726 C C . PHE A 1 99 ? 24.207 8.147 -31.910 1.00 46.97 99 PHE A C 1
ATOM 728 O O . PHE A 1 99 ? 23.501 8.888 -31.232 1.00 46.97 99 PHE A O 1
ATOM 735 N N . ASP A 1 100 ? 25.017 8.603 -32.869 1.00 50.62 100 ASP A N 1
ATOM 736 C CA . ASP A 1 100 ? 25.199 10.019 -33.208 1.00 50.62 100 ASP A CA 1
ATOM 737 C C . ASP A 1 100 ? 23.990 10.648 -33.940 1.00 50.62 100 ASP A C 1
ATOM 739 O O . ASP A 1 100 ? 23.895 11.874 -33.999 1.00 50.62 100 ASP A O 1
ATOM 743 N N . ASP A 1 101 ? 23.058 9.838 -34.466 1.00 54.78 101 ASP A N 1
ATOM 744 C CA . ASP A 1 101 ? 21.887 10.306 -35.234 1.00 54.78 101 ASP A CA 1
ATOM 745 C C . ASP A 1 101 ? 20.583 10.387 -34.415 1.00 54.78 101 ASP A C 1
ATOM 747 O O . ASP A 1 101 ? 19.567 10.881 -34.909 1.00 54.78 101 ASP A O 1
ATOM 751 N N . LEU A 1 102 ? 20.583 9.927 -33.159 1.00 54.38 102 LEU A N 1
ATOM 752 C CA . LEU A 1 102 ? 19.402 9.986 -32.294 1.00 54.38 102 LEU A CA 1
ATOM 753 C C . LEU A 1 102 ? 19.121 11.429 -31.857 1.00 54.38 102 LEU A C 1
ATOM 755 O O . LEU A 1 102 ? 19.943 12.066 -31.190 1.00 54.38 102 LEU A O 1
ATOM 759 N N . THR A 1 103 ? 17.927 11.948 -32.157 1.00 59.22 103 THR A N 1
ATOM 760 C CA . THR A 1 103 ? 17.516 13.238 -31.594 1.00 59.22 103 THR A CA 1
ATOM 761 C C . THR A 1 103 ? 17.208 13.093 -30.103 1.00 59.22 103 THR A C 1
ATOM 763 O O . THR A 1 103 ? 16.907 12.005 -29.611 1.00 59.22 103 THR A O 1
ATOM 766 N N . ALA A 1 104 ? 17.188 14.207 -29.364 1.00 48.09 104 ALA A N 1
ATOM 767 C CA . ALA A 1 104 ? 16.757 14.194 -27.963 1.00 48.09 104 ALA A CA 1
ATOM 768 C C . ALA A 1 104 ? 15.339 13.608 -27.777 1.00 48.09 104 ALA A C 1
ATOM 770 O O . ALA A 1 104 ? 15.055 13.039 -26.727 1.00 48.09 104 ALA A O 1
ATOM 771 N N . ALA A 1 105 ? 14.470 13.696 -28.794 1.00 48.62 105 ALA A N 1
ATOM 772 C CA . ALA A 1 105 ? 13.146 13.079 -28.778 1.00 48.62 105 ALA A CA 1
ATOM 773 C C . ALA A 1 105 ? 13.201 11.552 -28.976 1.00 48.62 105 ALA A C 1
ATOM 775 O O . ALA A 1 105 ? 12.406 10.840 -28.368 1.00 48.62 105 ALA A O 1
ATOM 776 N N . ASP A 1 106 ? 14.152 11.039 -29.761 1.00 53.06 106 ASP A N 1
ATOM 777 C CA . ASP A 1 106 ? 14.337 9.596 -29.968 1.00 53.06 106 ASP A CA 1
ATOM 778 C C . ASP A 1 106 ? 14.979 8.935 -28.751 1.00 53.06 106 ASP A C 1
ATOM 780 O O . ASP A 1 106 ? 14.526 7.875 -28.321 1.00 53.06 106 ASP A O 1
ATOM 784 N N . ILE A 1 107 ? 15.971 9.593 -28.136 1.00 52.03 107 ILE A N 1
ATOM 785 C CA . ILE A 1 107 ? 16.536 9.160 -26.851 1.00 52.03 107 ILE A CA 1
ATOM 786 C C . ILE A 1 107 ? 15.437 9.181 -25.784 1.00 52.03 107 ILE A C 1
ATOM 788 O O . ILE A 1 107 ? 15.249 8.180 -25.101 1.00 52.03 107 ILE A O 1
ATOM 792 N N . ALA A 1 108 ? 14.665 10.270 -25.684 1.00 47.56 108 ALA A N 1
ATOM 793 C CA . ALA A 1 108 ? 13.525 10.362 -24.774 1.00 47.56 108 ALA A CA 1
ATOM 794 C C . ALA A 1 108 ? 12.505 9.235 -25.003 1.00 47.56 108 ALA A C 1
ATOM 796 O O . ALA A 1 108 ? 12.074 8.620 -24.032 1.00 47.56 108 ALA A O 1
ATOM 797 N N . ARG A 1 109 ? 12.157 8.922 -26.259 1.00 54.34 109 ARG A N 1
ATOM 798 C CA . ARG A 1 109 ? 11.230 7.833 -26.602 1.00 54.34 109 ARG A CA 1
ATOM 799 C C . ARG A 1 109 ? 11.790 6.467 -26.213 1.00 54.34 109 ARG A C 1
ATOM 801 O O . ARG A 1 109 ? 11.140 5.758 -25.459 1.00 54.34 109 ARG A O 1
ATOM 808 N N . ILE A 1 110 ? 12.998 6.117 -26.659 1.00 53.38 110 ILE A N 1
ATOM 809 C CA . ILE A 1 110 ? 13.636 4.829 -26.338 1.00 53.38 110 ILE A CA 1
ATOM 810 C C . ILE A 1 110 ? 13.784 4.671 -24.822 1.00 53.38 110 ILE A C 1
ATOM 812 O O . ILE A 1 110 ? 13.508 3.604 -24.278 1.00 53.38 110 ILE A O 1
ATOM 816 N N . ALA A 1 111 ? 14.186 5.733 -24.127 1.00 52.31 111 ALA A N 1
ATOM 817 C CA . ALA A 1 111 ? 14.315 5.725 -22.683 1.00 52.31 111 ALA A CA 1
ATOM 818 C C . ALA A 1 111 ? 12.932 5.575 -22.008 1.00 52.31 111 ALA A C 1
ATOM 820 O O . ALA A 1 111 ? 12.787 4.721 -21.139 1.00 52.31 111 ALA A O 1
ATOM 821 N N . THR A 1 112 ? 11.884 6.261 -22.487 1.00 52.94 112 THR A N 1
ATOM 822 C CA . THR A 1 112 ? 10.489 6.073 -22.038 1.00 52.94 112 THR A CA 1
ATOM 823 C C . THR A 1 112 ? 10.003 4.636 -22.228 1.00 52.94 112 THR A C 1
ATOM 825 O O . THR A 1 112 ? 9.522 4.034 -21.268 1.00 52.94 112 THR A O 1
ATOM 828 N N . ASP A 1 113 ? 10.188 4.069 -23.422 1.00 51.53 113 ASP A N 1
ATOM 829 C CA . ASP A 1 113 ? 9.795 2.699 -23.776 1.00 51.53 113 ASP A CA 1
ATOM 830 C C . ASP A 1 113 ? 10.511 1.651 -22.889 1.00 51.53 113 ASP A C 1
ATOM 832 O O . ASP A 1 113 ? 9.999 0.552 -22.679 1.00 51.53 113 ASP A O 1
ATOM 836 N N . ASN A 1 114 ? 11.673 2.003 -22.319 1.00 51.31 114 ASN A N 1
ATOM 837 C CA . ASN A 1 114 ? 12.471 1.169 -21.411 1.00 51.31 114 ASN A CA 1
ATOM 838 C C . ASN A 1 114 ? 12.393 1.587 -19.922 1.00 51.31 114 ASN A C 1
ATOM 840 O O . ASN A 1 114 ? 13.128 1.039 -19.099 1.00 51.31 114 ASN A O 1
ATOM 844 N N . GLY A 1 115 ? 11.535 2.543 -19.541 1.00 48.69 115 GLY A N 1
ATOM 845 C CA . GLY A 1 115 ? 11.413 3.008 -18.147 1.00 48.69 115 GLY A CA 1
ATOM 846 C C . GLY A 1 115 ? 12.589 3.839 -17.615 1.00 48.69 115 GLY A C 1
ATOM 847 O O . GLY A 1 115 ? 12.702 4.065 -16.410 1.00 48.69 115 GLY A O 1
ATOM 848 N N . LEU A 1 116 ? 13.475 4.287 -18.499 1.00 57.59 116 LEU A N 1
ATOM 849 C CA . LEU A 1 116 ? 14.601 5.157 -18.194 1.00 57.59 116 LEU A CA 1
ATOM 850 C C . LEU A 1 116 ? 14.161 6.618 -18.337 1.00 57.59 116 LEU A C 1
ATOM 852 O O . LEU A 1 116 ? 13.829 7.095 -19.422 1.00 57.59 116 LEU A O 1
ATOM 856 N N . LEU A 1 117 ? 14.179 7.349 -17.228 1.00 60.06 117 LEU A N 1
ATOM 857 C CA . LEU A 1 117 ? 14.032 8.798 -17.257 1.00 60.06 117 LEU A CA 1
ATOM 858 C C . LEU A 1 117 ? 15.389 9.422 -17.605 1.00 60.06 117 LEU A C 1
ATOM 860 O O . LEU A 1 117 ? 16.406 9.050 -17.016 1.00 60.06 117 LEU A O 1
ATOM 864 N N . LEU A 1 118 ? 15.399 10.387 -18.524 1.00 60.53 118 LEU A N 1
ATOM 865 C CA . LEU A 1 118 ? 16.524 11.300 -18.707 1.00 60.53 118 LEU A CA 1
ATOM 866 C C . LEU A 1 118 ? 16.855 11.965 -17.363 1.00 60.53 118 LEU A C 1
ATOM 868 O O . LEU A 1 118 ? 15.979 12.222 -16.528 1.00 60.53 118 LEU A O 1
ATOM 872 N N . HIS A 1 119 ? 18.123 12.288 -17.141 1.00 59.91 119 HIS A N 1
ATOM 873 C CA . HIS A 1 119 ? 18.502 13.084 -15.984 1.00 59.91 119 HIS A CA 1
ATOM 874 C C . HIS A 1 119 ? 17.914 14.499 -16.092 1.00 59.91 119 HIS A C 1
ATOM 876 O O . HIS A 1 119 ? 17.851 15.079 -17.172 1.00 59.91 119 HIS A O 1
ATOM 882 N N . ARG A 1 120 ? 17.561 15.124 -14.957 1.00 61.88 120 ARG A N 1
ATOM 883 C CA . ARG A 1 120 ? 16.954 16.477 -14.916 1.00 61.88 120 ARG A CA 1
ATOM 884 C C . ARG A 1 120 ? 17.771 17.579 -15.616 1.00 61.88 120 ARG A C 1
ATOM 886 O O . ARG A 1 120 ? 17.227 18.637 -15.916 1.00 61.88 120 ARG A O 1
ATOM 893 N N . TYR A 1 121 ? 19.069 17.356 -15.836 1.00 58.34 121 TYR A N 1
ATOM 894 C CA . TYR A 1 121 ? 19.980 18.271 -16.532 1.00 58.34 121 TYR A CA 1
ATOM 895 C C . TYR A 1 121 ? 20.118 17.994 -18.041 1.00 58.34 121 TYR A C 1
ATOM 897 O O . TYR A 1 121 ? 20.788 18.760 -18.735 1.00 58.34 121 TYR A O 1
ATOM 905 N N . GLU A 1 122 ? 19.532 16.912 -18.555 1.00 60.25 122 GLU A N 1
ATOM 906 C CA . GLU A 1 122 ? 19.583 16.540 -19.968 1.00 60.25 122 GLU A CA 1
ATOM 907 C C . GLU A 1 122 ? 18.477 17.247 -20.761 1.00 60.25 122 GLU A C 1
ATOM 909 O O . GLU A 1 122 ? 17.348 17.440 -20.301 1.00 60.25 122 GLU A O 1
ATOM 914 N N . VAL A 1 123 ? 18.817 17.670 -21.979 1.00 62.62 123 VAL A N 1
ATOM 915 C CA . VAL A 1 123 ? 17.871 18.331 -22.885 1.00 62.62 123 VAL A CA 1
ATOM 916 C C . VAL A 1 123 ? 16.808 17.319 -23.308 1.00 62.62 123 VAL A C 1
ATOM 918 O O . VAL A 1 123 ? 17.145 16.228 -23.755 1.00 62.62 123 VAL A O 1
ATOM 921 N N . GLY A 1 124 ? 15.533 17.688 -23.180 1.00 61.62 124 GLY A N 1
ATOM 922 C CA . GLY A 1 124 ? 14.399 16.790 -23.412 1.00 61.62 124 GLY A CA 1
ATOM 923 C C . GLY A 1 124 ? 13.809 16.175 -22.140 1.00 61.62 124 GLY A C 1
ATOM 924 O O . GLY A 1 124 ? 12.752 15.557 -22.227 1.00 61.62 124 GLY A O 1
ATOM 925 N N . PHE A 1 125 ? 14.419 16.364 -20.958 1.00 67.00 125 PHE A N 1
ATOM 926 C CA . PHE A 1 125 ? 13.870 15.847 -19.696 1.00 67.00 125 PHE A CA 1
ATOM 927 C C . PHE A 1 125 ? 12.430 16.310 -19.435 1.00 67.00 125 PHE A C 1
ATOM 929 O O . PHE A 1 125 ? 11.580 15.497 -19.088 1.00 67.00 125 PHE A O 1
ATOM 936 N N . LEU A 1 126 ? 12.130 17.606 -19.588 1.00 65.00 126 LEU A N 1
ATOM 937 C CA . LEU A 1 126 ? 10.795 18.136 -19.280 1.00 65.00 126 LEU A CA 1
ATOM 938 C C . LEU A 1 126 ? 9.741 17.588 -20.246 1.00 65.00 126 LEU A C 1
ATOM 940 O O . LEU A 1 126 ? 8.636 17.247 -19.824 1.00 65.00 126 LEU A O 1
ATOM 944 N N . GLU A 1 127 ? 10.094 17.481 -21.523 1.00 65.62 127 GLU A N 1
ATOM 945 C CA . GLU A 1 127 ? 9.264 16.923 -22.581 1.00 65.62 127 GLU A CA 1
ATOM 946 C C . GLU A 1 127 ? 9.020 15.424 -22.363 1.00 65.62 127 GLU A C 1
ATOM 948 O O . GLU A 1 127 ? 7.867 14.995 -22.402 1.00 65.62 127 GLU A O 1
ATOM 953 N N . GLN A 1 128 ? 10.065 14.647 -22.056 1.00 61.66 128 GLN A N 1
ATOM 954 C CA . GLN A 1 128 ? 9.961 13.218 -21.750 1.00 61.66 128 GLN A CA 1
ATOM 955 C C . GLN A 1 128 ? 9.137 12.978 -20.482 1.00 61.66 128 GLN A C 1
ATOM 957 O O . GLN A 1 128 ? 8.196 12.188 -20.499 1.00 61.66 128 GLN A O 1
ATOM 962 N N . ASN A 1 129 ? 9.441 13.694 -19.398 1.00 66.31 129 ASN A N 1
ATOM 963 C CA . ASN A 1 129 ? 8.727 13.591 -18.131 1.00 66.31 129 ASN A CA 1
ATOM 964 C C . ASN A 1 129 ? 7.238 13.908 -18.328 1.00 66.31 129 ASN A C 1
ATOM 966 O O . ASN A 1 129 ? 6.381 13.157 -17.876 1.00 66.31 129 ASN A O 1
ATOM 970 N N . GLN A 1 130 ? 6.903 14.962 -19.082 1.00 67.31 130 GLN A N 1
ATOM 971 C CA . GLN A 1 130 ? 5.511 15.253 -19.430 1.00 67.31 130 GLN A CA 1
ATOM 972 C C . GLN A 1 130 ? 4.882 14.212 -20.361 1.00 67.31 130 GLN A C 1
ATOM 974 O O . GLN A 1 130 ? 3.696 13.933 -20.205 1.00 67.31 130 GLN A O 1
ATOM 979 N N . ALA A 1 131 ? 5.612 13.662 -21.332 1.00 65.38 131 ALA A N 1
ATOM 980 C CA . ALA A 1 131 ? 5.099 12.610 -22.207 1.00 65.38 131 ALA A CA 1
ATOM 981 C C . ALA A 1 131 ? 4.772 11.349 -21.396 1.00 65.38 131 ALA A C 1
ATOM 983 O O . ALA A 1 131 ? 3.659 10.838 -21.490 1.00 65.38 131 ALA A O 1
ATOM 984 N N . MET A 1 132 ? 5.683 10.927 -20.515 1.00 65.38 132 MET A N 1
ATOM 985 C CA . MET A 1 132 ? 5.479 9.808 -19.598 1.00 65.38 132 MET A CA 1
ATOM 986 C C . MET A 1 132 ? 4.320 10.062 -18.635 1.00 65.38 132 MET A C 1
ATOM 988 O O . MET A 1 132 ? 3.432 9.219 -18.566 1.00 65.38 132 MET A O 1
ATOM 992 N N . ILE A 1 133 ? 4.238 11.232 -17.984 1.00 66.44 133 ILE A N 1
ATOM 993 C CA . ILE A 1 133 ? 3.083 11.598 -17.139 1.00 66.44 133 ILE A CA 1
ATOM 994 C C . ILE A 1 133 ? 1.767 11.475 -17.930 1.00 66.44 133 ILE A C 1
ATOM 996 O O . ILE A 1 133 ? 0.802 10.945 -17.393 1.00 66.44 133 ILE A O 1
ATOM 1000 N N . ARG A 1 134 ? 1.725 11.895 -19.206 1.00 66.12 134 ARG A N 1
ATOM 1001 C CA . ARG A 1 134 ? 0.527 11.804 -20.072 1.00 66.12 134 ARG A CA 1
ATOM 1002 C C . ARG A 1 134 ? 0.177 10.387 -20.543 1.00 66.12 134 ARG A C 1
ATOM 1004 O O . ARG A 1 134 ? -0.951 10.190 -20.985 1.00 66.12 134 ARG A O 1
ATOM 1011 N N . THR A 1 135 ? 1.103 9.421 -20.506 1.00 62.75 135 THR A N 1
ATOM 1012 C CA . THR A 1 135 ? 0.762 8.010 -20.799 1.00 62.75 135 THR A CA 1
ATOM 1013 C C . THR A 1 135 ? -0.046 7.369 -19.673 1.00 62.75 135 THR A C 1
ATOM 1015 O O . THR A 1 135 ? -0.842 6.466 -19.926 1.00 62.75 135 THR A O 1
ATOM 1018 N N . TYR A 1 136 ? 0.091 7.882 -18.448 1.00 55.81 136 TYR A N 1
ATOM 1019 C CA . TYR A 1 136 ? -0.817 7.575 -17.351 1.00 55.81 136 TYR A CA 1
ATOM 1020 C C . TYR A 1 136 ? -2.034 8.515 -17.424 1.00 55.81 136 TYR A C 1
ATOM 1022 O O . TYR A 1 136 ? -1.884 9.688 -17.778 1.00 55.81 136 TYR A O 1
ATOM 1030 N N . PRO A 1 137 ? -3.250 8.045 -17.093 1.00 48.72 137 PRO A N 1
ATOM 1031 C CA . PRO A 1 137 ? -4.449 8.879 -17.083 1.00 48.72 137 PRO A CA 1
ATOM 1032 C C . PRO A 1 137 ? -4.427 9.865 -15.902 1.00 48.72 137 PRO A C 1
ATOM 1034 O O . PRO A 1 137 ? -5.086 9.675 -14.884 1.00 48.72 137 PRO A O 1
ATOM 1037 N N . VAL A 1 138 ? -3.658 10.946 -16.038 1.00 46.44 138 VAL A N 1
ATOM 1038 C CA . VAL A 1 138 ? -3.625 12.049 -15.074 1.00 46.44 138 VAL A CA 1
ATOM 1039 C C . VAL A 1 138 ? -4.730 13.045 -15.417 1.00 46.44 138 VAL A C 1
ATOM 1041 O O . VAL A 1 138 ? -4.652 13.761 -16.416 1.00 46.44 138 VAL A O 1
ATOM 1044 N N . TYR A 1 139 ? -5.768 13.098 -14.581 1.00 40.12 139 TYR A N 1
ATOM 1045 C CA . TYR A 1 139 ? -6.836 14.092 -14.699 1.00 40.12 139 TYR A CA 1
ATOM 1046 C C . TYR A 1 139 ? -6.277 15.523 -14.573 1.00 40.12 139 TYR A C 1
ATOM 1048 O O . TYR A 1 139 ? -5.438 15.799 -13.714 1.00 40.12 139 TYR A O 1
ATOM 1056 N N . GLU A 1 140 ? -6.736 16.436 -15.440 1.00 38.88 140 GLU A N 1
ATOM 1057 C CA . GLU A 1 140 ? -6.159 17.780 -15.588 1.00 38.88 140 GLU A CA 1
ATOM 1058 C C . GLU A 1 140 ? -6.187 18.602 -14.289 1.00 38.88 140 GLU A C 1
ATOM 1060 O O . GLU A 1 140 ? -7.232 18.848 -13.679 1.00 38.88 140 GLU A O 1
ATOM 1065 N N . THR A 1 141 ? -5.012 19.087 -13.885 1.00 35.75 141 THR A N 1
ATOM 1066 C CA . THR A 1 1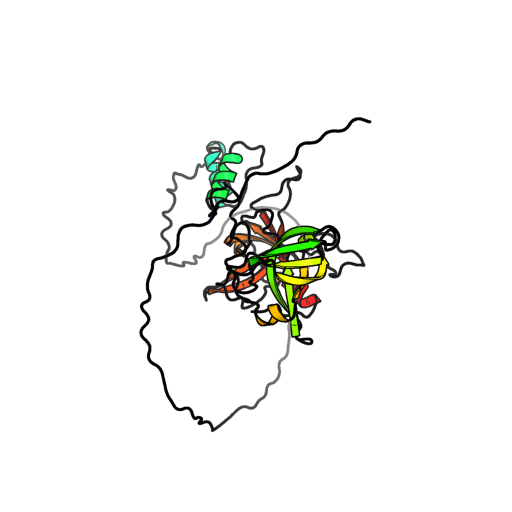41 ? -4.804 19.655 -12.554 1.00 35.75 141 THR A CA 1
ATOM 1067 C C . THR A 1 141 ? -5.180 21.134 -12.437 1.00 35.75 141 THR A C 1
ATOM 1069 O O . THR A 1 141 ? -4.314 22.010 -12.453 1.00 35.75 141 THR A O 1
ATOM 1072 N N . ALA A 1 142 ? -6.468 21.416 -12.221 1.00 34.41 142 ALA A N 1
ATOM 1073 C CA . ALA A 1 142 ? -6.897 22.594 -11.442 1.00 34.41 142 ALA A CA 1
ATOM 1074 C C . ALA A 1 142 ? -6.872 22.316 -9.919 1.00 34.41 142 ALA A C 1
ATOM 1076 O O . ALA A 1 142 ? -6.749 23.228 -9.104 1.00 34.41 142 ALA A O 1
ATOM 1077 N N . GLY A 1 143 ? -6.925 21.035 -9.558 1.00 39.78 143 GLY A N 1
ATOM 1078 C CA . GLY A 1 143 ? -6.441 20.428 -8.321 1.00 39.78 143 GLY A CA 1
ATOM 1079 C C . GLY A 1 143 ? -5.913 19.037 -8.686 1.00 39.78 143 GLY A C 1
ATOM 1080 O O . GLY A 1 143 ? -6.183 18.567 -9.790 1.00 39.78 143 GLY A O 1
ATOM 1081 N N . TYR A 1 144 ? -5.158 18.365 -7.813 1.00 38.12 144 TYR A N 1
ATOM 1082 C CA . TYR A 1 144 ? -4.895 16.935 -8.034 1.00 38.12 144 TYR A CA 1
ATOM 1083 C C . TYR A 1 144 ? -6.218 16.179 -8.174 1.00 38.12 144 TYR A C 1
ATOM 1085 O O . TYR A 1 144 ? -7.229 16.650 -7.653 1.00 38.12 144 TYR A O 1
ATOM 1093 N N . ALA A 1 145 ? -6.197 15.027 -8.850 1.00 41.09 145 ALA A N 1
ATOM 1094 C CA . ALA A 1 145 ? -7.337 14.125 -8.903 1.00 41.09 145 ALA A CA 1
ATOM 1095 C C . ALA A 1 145 ? -7.807 13.824 -7.474 1.00 41.09 145 ALA A C 1
ATOM 1097 O O . ALA A 1 145 ? -7.221 13.009 -6.767 1.00 41.09 145 ALA A O 1
ATOM 1098 N N . ASP A 1 146 ? -8.844 14.538 -7.043 1.00 44.81 146 ASP A N 1
ATOM 1099 C CA . ASP A 1 146 ? -9.616 14.193 -5.871 1.00 44.81 146 ASP A CA 1
ATOM 1100 C C . ASP A 1 146 ? -10.632 13.179 -6.391 1.00 44.81 146 ASP A C 1
ATOM 1102 O O . ASP A 1 146 ? -11.758 13.504 -6.771 1.00 44.81 146 ASP A O 1
ATOM 1106 N N . ASN A 1 147 ? -10.174 11.932 -6.445 1.00 45.25 147 ASN A N 1
ATOM 1107 C CA . ASN A 1 147 ? -10.969 10.746 -6.153 1.00 45.25 147 ASN A CA 1
ATOM 1108 C C . ASN A 1 147 ? -11.206 10.643 -4.628 1.00 45.25 147 ASN A C 1
ATOM 1110 O O . ASN A 1 147 ? -11.255 9.552 -4.061 1.00 45.25 147 ASN A O 1
ATOM 1114 N N . ASN A 1 148 ? -11.408 11.791 -3.966 1.00 45.53 148 ASN A N 1
ATOM 1115 C CA . ASN A 1 148 ? -12.708 12.131 -3.409 1.00 45.53 148 ASN A CA 1
ATOM 1116 C C . ASN A 1 148 ? -13.256 10.927 -2.661 1.00 45.53 148 ASN A C 1
ATOM 1118 O O . ASN A 1 148 ? -14.048 10.186 -3.240 1.00 45.53 148 ASN A O 1
ATOM 1122 N N . TRP A 1 149 ? -12.733 10.706 -1.447 1.00 50.44 149 TRP A N 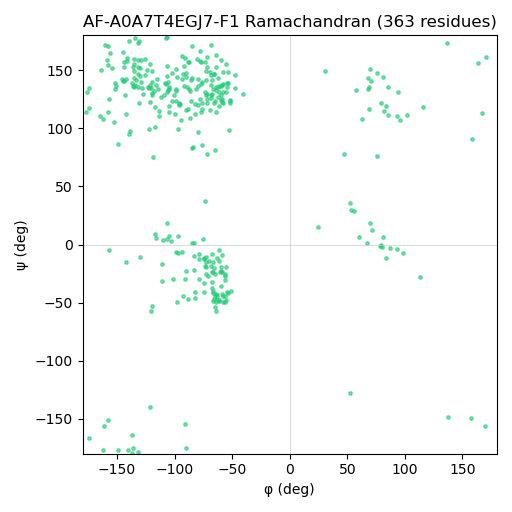1
ATOM 1123 C CA . TRP A 1 149 ? -13.414 10.546 -0.143 1.00 50.44 149 TRP A CA 1
ATOM 1124 C C . TRP A 1 149 ? -14.889 10.058 -0.090 1.00 50.44 149 TRP A C 1
ATOM 1126 O O . TRP A 1 149 ? -15.569 10.237 0.914 1.00 50.44 149 TRP A O 1
ATOM 1136 N N . TYR A 1 150 ? -15.420 9.507 -1.175 1.00 48.91 150 TYR A N 1
ATOM 1137 C CA . TYR A 1 150 ? -16.834 9.526 -1.552 1.00 48.91 150 TYR A CA 1
ATOM 1138 C C . TYR A 1 150 ? -17.222 8.369 -2.499 1.00 48.91 150 TYR A C 1
ATOM 1140 O O . TYR A 1 150 ? -18.401 8.242 -2.822 1.00 48.91 150 TYR A O 1
ATOM 1148 N N . THR A 1 151 ? -16.278 7.542 -2.967 1.00 60.69 151 THR A N 1
ATOM 1149 C CA . THR A 1 151 ? -16.539 6.391 -3.863 1.00 60.69 151 THR A CA 1
ATOM 1150 C C . THR A 1 151 ? -16.658 5.048 -3.138 1.00 60.69 151 THR A C 1
ATOM 1152 O O . THR A 1 151 ? -17.019 4.049 -3.758 1.00 60.69 151 THR A O 1
ATOM 1155 N N . TRP A 1 152 ? -16.373 5.008 -1.834 1.00 79.69 152 TRP A N 1
ATOM 1156 C CA . TRP A 1 152 ? -16.323 3.779 -1.043 1.00 79.69 152 TRP A CA 1
ATOM 1157 C C . TRP A 1 152 ? -17.454 3.761 -0.010 1.00 79.69 152 TRP A C 1
ATOM 1159 O O . TRP A 1 152 ? -17.429 4.516 0.961 1.00 79.69 152 TRP A O 1
ATOM 1169 N N . ASP A 1 153 ? -18.446 2.887 -0.195 1.00 86.31 153 ASP A N 1
ATOM 1170 C CA . ASP A 1 153 ? -19.482 2.629 0.822 1.00 86.31 153 ASP A CA 1
ATOM 1171 C C . ASP A 1 153 ? -18.898 1.948 2.076 1.00 86.31 153 ASP A C 1
ATOM 1173 O O . ASP A 1 153 ? -19.447 2.053 3.171 1.00 86.31 153 ASP A O 1
ATOM 1177 N N . ASN A 1 154 ? -17.762 1.266 1.905 1.00 90.88 154 ASN A N 1
ATOM 1178 C CA . ASN A 1 154 ? -17.084 0.416 2.877 1.00 90.88 154 ASN A CA 1
ATOM 1179 C C . ASN A 1 154 ? -15.568 0.691 2.872 1.00 90.88 154 ASN A C 1
ATOM 1181 O O . ASN A 1 154 ? -15.029 1.039 1.817 1.00 90.88 154 ASN A O 1
ATOM 1185 N N . PRO A 1 155 ? -14.837 0.473 3.983 1.00 92.62 155 PRO A N 1
ATOM 1186 C CA . PRO A 1 155 ? -13.378 0.555 3.977 1.00 92.62 155 PRO A CA 1
ATOM 1187 C C . PRO A 1 155 ? -12.786 -0.423 2.953 1.00 92.62 155 PRO A C 1
ATOM 1189 O O . PRO A 1 155 ? -13.036 -1.620 3.054 1.00 92.62 155 PRO A O 1
ATOM 1192 N N . THR A 1 156 ? -12.013 0.066 1.979 1.00 92.94 156 THR A N 1
ATOM 1193 C CA . THR A 1 156 ? -11.602 -0.706 0.786 1.00 92.94 156 THR A CA 1
ATOM 1194 C C . THR A 1 156 ? -10.106 -0.547 0.496 1.00 92.94 156 THR A C 1
ATOM 1196 O O . THR A 1 156 ? -9.562 0.550 0.626 1.00 92.94 156 THR A O 1
ATOM 1199 N N . ALA A 1 157 ? -9.421 -1.615 0.075 1.00 93.56 157 ALA A N 1
ATOM 1200 C CA . ALA A 1 157 ? -8.014 -1.533 -0.328 1.00 93.56 157 ALA A CA 1
ATOM 1201 C C . ALA A 1 157 ? -7.833 -0.589 -1.539 1.00 93.56 157 ALA A C 1
ATOM 1203 O O . ALA A 1 157 ? -8.546 -0.691 -2.538 1.00 93.56 157 ALA A O 1
ATOM 1204 N N . GLY A 1 158 ? -6.878 0.338 -1.453 1.00 91.19 158 GLY A N 1
ATOM 1205 C CA . GLY A 1 158 ? -6.663 1.408 -2.431 1.00 91.19 158 GLY A CA 1
ATOM 1206 C C . GLY A 1 158 ? -7.373 2.735 -2.124 1.00 91.19 158 GLY A C 1
ATOM 1207 O O . GLY A 1 158 ? -7.160 3.698 -2.857 1.00 91.19 158 GLY A O 1
ATOM 1208 N N . MET A 1 159 ? -8.187 2.825 -1.063 1.00 91.00 159 MET A N 1
ATOM 1209 C CA . MET A 1 159 ? -8.843 4.084 -0.679 1.00 91.00 159 MET A CA 1
ATOM 1210 C C . MET A 1 159 ? -7.909 5.062 0.049 1.00 91.00 159 MET A C 1
ATOM 1212 O O . MET A 1 159 ? -6.947 4.652 0.704 1.00 91.00 159 MET A O 1
ATOM 1216 N N . THR A 1 160 ? -8.260 6.349 0.023 1.00 91.69 160 THR A N 1
ATOM 1217 C CA . THR A 1 160 ? -7.655 7.383 0.872 1.00 91.69 160 THR A CA 1
ATOM 1218 C C . THR A 1 160 ? -7.945 7.126 2.351 1.00 91.69 160 THR A C 1
ATOM 1220 O O . THR A 1 160 ? -9.093 6.916 2.749 1.00 91.69 160 THR A O 1
ATOM 1223 N N . ILE A 1 161 ? -6.912 7.221 3.182 1.00 94.00 161 ILE A N 1
ATOM 1224 C CA . ILE A 1 161 ? -7.003 7.288 4.641 1.00 94.00 161 ILE A CA 1
ATOM 1225 C C . ILE A 1 161 ? -6.293 8.536 5.155 1.00 94.00 161 ILE A C 1
ATOM 1227 O O . ILE A 1 161 ? -5.314 9.011 4.576 1.00 94.00 161 ILE A O 1
ATOM 1231 N N . LEU A 1 162 ? -6.784 9.050 6.276 1.00 94.31 162 LEU A N 1
ATOM 1232 C CA . LEU A 1 162 ? -6.224 10.202 6.963 1.00 94.31 162 LEU A CA 1
ATOM 1233 C C . LEU A 1 162 ? -5.671 9.756 8.309 1.00 94.31 162 LEU A C 1
ATOM 1235 O O . LEU A 1 162 ? -6.433 9.332 9.179 1.00 94.31 162 LEU A O 1
ATOM 1239 N N . LEU A 1 163 ? -4.361 9.859 8.486 1.00 96.25 163 LEU A N 1
ATOM 1240 C CA . LEU A 1 163 ? -3.721 9.640 9.773 1.00 96.25 163 LEU A CA 1
ATOM 1241 C C . LEU A 1 163 ? -3.623 10.991 10.485 1.00 96.25 163 LEU A C 1
ATOM 1243 O O . LEU A 1 163 ? -3.319 11.999 9.849 1.00 96.25 163 LEU A O 1
ATOM 1247 N N . ARG A 1 164 ? -3.933 11.026 11.783 1.00 95.50 164 ARG A N 1
ATOM 1248 C CA . ARG A 1 164 ? -4.061 12.249 12.591 1.00 95.50 164 ARG A CA 1
ATOM 1249 C C . ARG A 1 164 ? -3.221 12.175 13.859 1.00 95.50 164 ARG A C 1
ATOM 1251 O O . ARG A 1 164 ? -3.296 11.173 14.575 1.00 95.50 164 ARG A O 1
ATOM 1258 N N . ASP A 1 165 ? -2.499 13.252 14.175 1.00 97.00 165 ASP A N 1
ATOM 1259 C CA . ASP A 1 165 ? -1.989 13.484 15.532 1.00 97.00 165 ASP A CA 1
ATOM 1260 C C . ASP A 1 165 ? -3.168 13.963 16.414 1.00 97.00 165 ASP A C 1
ATOM 1262 O O . ASP A 1 165 ? -3.764 15.012 16.140 1.00 97.00 165 ASP A O 1
ATOM 1266 N N . PRO A 1 166 ? -3.566 13.210 17.459 1.00 95.19 166 PRO A N 1
ATOM 1267 C CA . PRO A 1 166 ? -4.702 13.569 18.310 1.00 95.19 166 PRO A CA 1
ATOM 1268 C C . PRO A 1 166 ? -4.433 14.750 19.263 1.00 95.19 166 PRO A C 1
ATOM 1270 O O . PRO A 1 166 ? -5.375 15.241 19.888 1.00 95.19 166 PRO A O 1
ATOM 1273 N N . GLN A 1 167 ? -3.183 15.198 19.415 1.00 95.31 167 GLN A N 1
ATOM 1274 C CA . GLN A 1 167 ? -2.794 16.340 20.250 1.00 95.31 167 GLN A CA 1
ATOM 1275 C C . GLN A 1 167 ? -2.752 17.654 19.471 1.00 95.31 167 GLN A C 1
ATOM 1277 O O . GLN A 1 167 ? -3.242 18.666 19.978 1.00 95.31 167 GLN A O 1
ATOM 1282 N N . THR A 1 168 ? -2.181 17.660 18.264 1.00 95.44 168 THR A N 1
ATOM 1283 C CA . THR A 1 168 ? -2.105 18.878 17.434 1.00 95.44 168 THR A CA 1
ATOM 1284 C C . THR A 1 168 ? -3.308 19.031 16.505 1.00 95.44 168 THR A C 1
ATOM 1286 O O . THR A 1 168 ? -3.727 20.152 16.212 1.00 95.44 168 THR A O 1
ATOM 1289 N N . GLY A 1 169 ? -3.903 17.911 16.081 1.00 90.25 169 GLY A N 1
ATOM 1290 C CA . GLY A 1 169 ? -4.919 17.870 15.035 1.00 90.25 169 GLY A CA 1
ATOM 1291 C C . GLY A 1 169 ? -4.346 17.910 13.616 1.00 90.25 169 GLY A C 1
ATOM 1292 O O . GLY A 1 169 ? -5.140 17.992 12.676 1.00 90.25 169 GLY A O 1
ATOM 1293 N N . ASP A 1 170 ? -3.018 17.845 13.456 1.00 91.19 170 ASP A N 1
ATOM 1294 C CA . ASP A 1 170 ? -2.348 17.716 12.159 1.00 91.19 170 ASP A CA 1
ATOM 1295 C C . ASP A 1 170 ? -2.711 16.383 11.492 1.00 91.19 170 ASP A C 1
ATOM 1297 O O . ASP A 1 170 ? -3.116 15.421 12.155 1.00 91.19 170 ASP A O 1
ATOM 1301 N N . ASN A 1 171 ? -2.658 16.347 10.157 1.00 88.62 171 ASN A N 1
ATOM 1302 C CA . ASN A 1 171 ? -3.093 15.181 9.396 1.00 88.62 171 ASN A CA 1
ATOM 1303 C C . ASN A 1 171 ? -2.204 14.916 8.179 1.00 88.62 171 ASN A C 1
ATOM 1305 O O . ASN A 1 171 ? -1.866 15.842 7.441 1.00 88.62 171 ASN A O 1
ATOM 1309 N N . THR A 1 172 ? -1.969 13.634 7.910 1.00 90.56 172 THR A N 1
ATOM 1310 C CA . THR A 1 172 ? -1.286 13.125 6.717 1.00 90.56 172 THR A CA 1
ATOM 1311 C C . THR A 1 172 ? -2.235 12.212 5.940 1.00 90.56 172 THR A C 1
ATOM 1313 O O . THR A 1 172 ? -2.868 11.329 6.519 1.00 90.56 172 THR A O 1
ATOM 1316 N N . ALA A 1 173 ? -2.368 12.436 4.630 1.00 92.00 173 ALA A N 1
ATOM 1317 C CA . ALA A 1 173 ? -3.223 11.637 3.751 1.00 92.00 173 ALA A CA 1
ATOM 1318 C C . ALA A 1 173 ? -2.396 10.594 2.988 1.00 92.00 173 ALA A C 1
ATOM 1320 O O . ALA A 1 173 ? -1.476 10.954 2.251 1.00 92.00 173 ALA A O 1
ATOM 1321 N N . CYS A 1 174 ? -2.767 9.324 3.135 1.00 95.19 174 CYS A N 1
ATOM 1322 C CA . CYS A 1 174 ? -2.116 8.168 2.519 1.00 95.19 174 CYS A CA 1
ATOM 1323 C C . CYS A 1 174 ? -3.152 7.213 1.909 1.00 95.19 174 CYS A C 1
ATOM 1325 O O . CYS A 1 174 ? -4.359 7.426 2.016 1.00 95.19 174 CYS A O 1
ATOM 1327 N N . THR A 1 175 ? -2.686 6.139 1.279 1.00 95.62 175 THR A N 1
ATOM 1328 C CA . THR A 1 175 ? -3.518 5.054 0.749 1.00 95.62 175 THR A CA 1
ATOM 1329 C C . THR A 1 175 ? -3.569 3.876 1.728 1.00 95.62 175 THR A C 1
ATOM 1331 O O . THR A 1 175 ? -2.578 3.538 2.382 1.00 95.62 175 THR A O 1
ATOM 1334 N N . LEU A 1 176 ? -4.721 3.214 1.815 1.00 97.00 176 LEU A N 1
ATOM 1335 C CA . LEU A 1 176 ? -4.877 1.937 2.506 1.00 97.00 176 LEU A CA 1
ATOM 1336 C C . LEU A 1 176 ? -4.380 0.780 1.623 1.00 97.00 176 LEU A C 1
ATOM 1338 O O . LEU A 1 176 ? -4.952 0.534 0.564 1.00 97.00 176 LEU A O 1
ATOM 1342 N N . THR A 1 177 ? -3.383 0.012 2.064 1.00 98.19 177 THR A N 1
ATOM 1343 C CA . THR A 1 177 ? -2.885 -1.168 1.323 1.00 98.19 177 THR A CA 1
ATOM 1344 C C . THR A 1 177 ? -3.877 -2.335 1.349 1.00 98.19 177 THR A C 1
ATOM 1346 O O . THR A 1 177 ? -3.888 -3.193 0.469 1.00 98.19 177 THR A O 1
ATOM 1349 N N . GLY A 1 178 ? -4.708 -2.397 2.385 1.00 97.06 178 GLY A N 1
ATOM 1350 C CA . GLY A 1 178 ? -5.712 -3.436 2.578 1.00 97.06 178 GLY A CA 1
ATOM 1351 C C . GLY A 1 178 ? -5.747 -3.908 4.020 1.00 97.06 178 GLY A C 1
ATOM 1352 O O . GLY A 1 178 ? -5.492 -3.126 4.939 1.00 97.06 178 GLY A O 1
ATOM 1353 N N . PHE A 1 179 ? -6.078 -5.183 4.204 1.00 97.81 179 PHE A N 1
ATOM 1354 C CA . PHE A 1 179 ? -6.474 -5.725 5.497 1.00 97.81 179 PHE A CA 1
ATOM 1355 C C . PHE A 1 179 ? -5.740 -7.019 5.832 1.00 97.81 179 PHE A C 1
ATOM 1357 O O . PHE A 1 179 ? -5.478 -7.849 4.964 1.00 97.81 179 PHE A O 1
ATOM 1364 N N . ALA A 1 180 ? -5.479 -7.221 7.118 1.00 97.56 180 ALA A N 1
ATOM 1365 C CA . ALA A 1 180 ? -5.011 -8.484 7.666 1.00 97.56 180 ALA A CA 1
ATOM 1366 C C . ALA A 1 180 ? -5.837 -8.875 8.894 1.00 97.56 180 ALA A C 1
ATOM 1368 O O . ALA A 1 180 ? -6.364 -8.014 9.595 1.00 97.56 180 ALA A O 1
ATOM 1369 N N . ARG A 1 181 ? -5.947 -10.171 9.173 1.00 96.62 181 ARG A N 1
ATOM 1370 C CA . ARG A 1 181 ? -6.660 -10.716 10.328 1.00 96.62 181 ARG A CA 1
ATOM 1371 C C . ARG A 1 181 ? -5.731 -11.582 11.163 1.00 96.62 181 ARG A C 1
ATOM 1373 O O . ARG A 1 181 ? -4.999 -12.409 10.620 1.00 96.62 181 ARG A O 1
ATOM 1380 N N . ASN A 1 182 ? -5.781 -11.403 12.478 1.00 96.81 182 ASN A N 1
ATOM 1381 C CA . ASN A 1 182 ? -5.180 -12.346 13.409 1.00 96.81 182 ASN A CA 1
ATOM 1382 C C . ASN A 1 182 ? -6.103 -13.582 13.505 1.00 96.81 182 ASN A C 1
ATOM 1384 O O . ASN A 1 182 ? -7.285 -13.420 13.826 1.00 9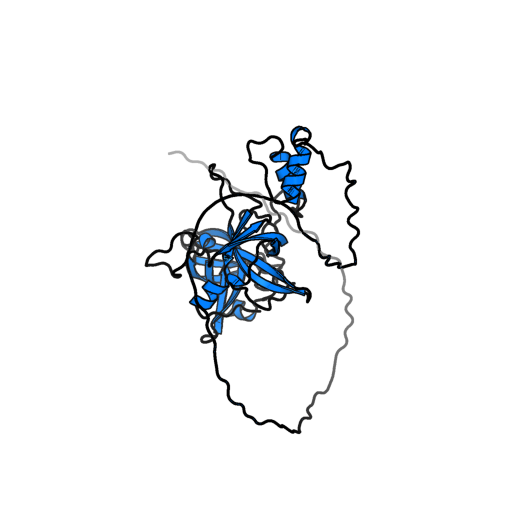6.81 182 ASN A O 1
ATOM 1388 N N . PRO A 1 183 ? -5.619 -14.800 13.203 1.00 95.44 183 PRO A N 1
ATOM 1389 C CA . PRO A 1 183 ? -6.457 -15.999 13.186 1.00 95.44 183 PRO A CA 1
ATOM 1390 C C . PRO A 1 183 ? -6.838 -16.504 14.588 1.00 95.44 183 PRO A C 1
ATOM 1392 O O . PRO A 1 183 ? -7.799 -17.263 14.703 1.00 95.44 183 PRO A O 1
ATOM 1395 N N . GLU A 1 184 ? -6.120 -16.100 15.641 1.00 95.06 184 GLU A N 1
ATOM 1396 C CA . GLU A 1 184 ? -6.394 -16.501 17.026 1.00 95.06 184 GLU A CA 1
ATOM 1397 C C . GLU A 1 184 ? -7.398 -15.569 17.718 1.00 95.06 184 GLU A C 1
ATOM 1399 O O . GLU A 1 184 ? -8.343 -16.044 18.350 1.00 95.06 184 GLU A O 1
ATOM 1404 N N . SER A 1 185 ? -7.216 -14.248 17.602 1.00 94.50 185 SER A N 1
ATOM 1405 C CA . SER A 1 185 ? -8.098 -13.260 18.243 1.00 94.50 185 SER A CA 1
ATOM 1406 C C . SER A 1 185 ? -9.287 -12.837 17.376 1.00 94.50 185 SER A C 1
ATOM 1408 O O . SER A 1 185 ? -10.295 -12.368 17.902 1.00 94.50 185 SER A O 1
ATOM 1410 N N . GLY A 1 186 ? -9.187 -12.994 16.051 1.00 92.38 186 GLY A N 1
ATOM 1411 C CA . GLY A 1 186 ? -10.150 -12.464 15.081 1.00 92.38 186 GLY A CA 1
ATOM 1412 C C . GLY A 1 186 ? -9.994 -10.964 14.793 1.00 92.38 186 GLY A C 1
ATOM 1413 O O . GLY A 1 186 ? -10.721 -10.431 13.947 1.00 92.38 186 GLY A O 1
ATOM 1414 N N . ASP A 1 187 ? -9.047 -10.283 15.451 1.00 95.56 187 ASP A N 1
ATOM 1415 C CA . ASP A 1 187 ? -8.780 -8.858 15.244 1.00 95.56 187 ASP A CA 1
ATOM 1416 C C . ASP A 1 187 ? -8.426 -8.571 13.786 1.00 95.56 187 ASP A C 1
ATOM 1418 O O . ASP A 1 187 ? -7.677 -9.314 13.147 1.00 95.56 187 ASP A O 1
ATOM 1422 N N . THR A 1 188 ? -8.961 -7.472 13.257 1.00 96.94 188 THR A N 1
ATOM 1423 C CA . THR A 1 188 ? -8.705 -7.037 11.880 1.00 96.94 188 THR A CA 1
ATOM 1424 C C . THR A 1 188 ? -7.884 -5.758 11.899 1.00 96.94 188 THR A C 1
ATOM 1426 O O . THR A 1 188 ? -8.249 -4.777 12.548 1.00 96.94 188 THR A O 1
ATOM 1429 N N . TYR A 1 189 ? -6.774 -5.778 11.176 1.00 98.25 189 TYR A N 1
ATOM 1430 C CA . TYR A 1 189 ? -5.832 -4.684 11.030 1.00 98.25 189 TYR A CA 1
ATOM 1431 C C . TYR A 1 189 ? -5.934 -4.102 9.624 1.00 98.25 189 TYR A C 1
ATOM 1433 O O . TYR A 1 189 ? -6.034 -4.845 8.648 1.00 98.25 189 TYR A O 1
ATOM 1441 N N . GLY A 1 190 ? -5.880 -2.779 9.516 1.00 98.25 190 GLY A N 1
ATOM 1442 C CA . GLY A 1 190 ? -5.600 -2.103 8.256 1.00 98.25 190 GLY A CA 1
ATOM 1443 C C . GLY A 1 190 ? -4.098 -1.892 8.091 1.00 98.25 190 GLY A C 1
ATOM 1444 O O . GLY A 1 190 ? -3.382 -1.711 9.079 1.00 98.25 190 GLY A O 1
ATOM 1445 N N . ILE A 1 191 ? -3.634 -1.932 6.845 1.00 98.69 191 ILE A N 1
ATOM 1446 C CA . ILE A 1 191 ? -2.219 -1.862 6.463 1.00 98.69 191 ILE A CA 1
ATOM 1447 C C . ILE A 1 191 ? -1.974 -0.572 5.671 1.00 98.69 191 ILE A C 1
ATOM 1449 O O . ILE A 1 191 ? -2.739 -0.261 4.761 1.00 98.69 191 ILE A O 1
ATOM 1453 N N . THR A 1 192 ? -0.918 0.177 5.978 1.00 98.56 192 THR A N 1
ATOM 1454 C CA . THR A 1 192 ? -0.448 1.317 5.165 1.00 98.56 192 THR A CA 1
ATOM 1455 C C . THR A 1 192 ? 1.072 1.470 5.295 1.00 98.56 192 THR A C 1
ATOM 1457 O O . THR A 1 192 ? 1.712 0.645 5.948 1.00 98.56 192 THR A O 1
ATOM 1460 N N . ALA A 1 193 ? 1.675 2.489 4.680 1.00 98.44 193 ALA A N 1
ATOM 1461 C CA . ALA A 1 193 ? 3.102 2.757 4.846 1.00 98.44 193 ALA A CA 1
ATOM 1462 C C . ALA A 1 193 ? 3.423 3.258 6.262 1.00 98.44 193 ALA A C 1
ATOM 1464 O O . ALA A 1 193 ? 2.618 3.927 6.913 1.00 98.44 193 ALA A O 1
ATOM 1465 N N . GLY A 1 194 ? 4.617 2.937 6.747 1.00 97.75 194 GLY A N 1
ATOM 1466 C CA . GLY A 1 194 ? 5.078 3.297 8.084 1.00 97.75 194 GLY A CA 1
ATOM 1467 C C . GLY A 1 194 ? 5.210 4.799 8.292 1.00 97.75 194 GLY A C 1
ATOM 1468 O O . GLY A 1 194 ? 4.797 5.315 9.336 1.00 97.75 194 GLY A O 1
ATOM 1469 N N . HIS A 1 195 ? 5.757 5.498 7.295 1.00 96.12 195 HIS A N 1
ATOM 1470 C CA . HIS A 1 195 ? 6.024 6.936 7.363 1.00 96.12 195 HIS A CA 1
ATOM 1471 C C . HIS A 1 195 ? 4.738 7.772 7.478 1.00 96.12 195 HIS A C 1
ATOM 1473 O O . HIS A 1 195 ? 4.739 8.835 8.089 1.00 96.12 195 HIS A O 1
ATOM 1479 N N . CYS A 1 196 ? 3.602 7.251 7.002 1.00 96.75 196 CYS A N 1
ATOM 1480 C CA . CYS A 1 196 ? 2.286 7.867 7.192 1.00 96.75 196 CYS A CA 1
ATOM 1481 C C . CYS A 1 196 ? 1.904 8.041 8.676 1.00 96.75 196 CYS A C 1
ATOM 1483 O O . CYS A 1 196 ? 1.063 8.879 8.998 1.00 96.75 196 CYS A O 1
ATOM 1485 N N . ALA A 1 197 ? 2.496 7.234 9.565 1.00 96.06 197 ALA A N 1
ATOM 1486 C CA . ALA A 1 197 ? 2.252 7.215 11.007 1.00 96.06 197 ALA A CA 1
ATOM 1487 C C . ALA A 1 197 ? 3.411 7.824 11.829 1.00 96.06 197 ALA A C 1
ATOM 1489 O O . ALA A 1 197 ? 3.545 7.552 13.029 1.00 96.06 197 ALA A O 1
ATOM 1490 N N . GLU A 1 198 ? 4.289 8.609 11.197 1.00 92.81 198 GLU A N 1
ATOM 1491 C CA . GLU A 1 198 ? 5.303 9.404 11.898 1.00 92.81 198 GLU A CA 1
ATOM 1492 C C . GLU A 1 198 ? 4.683 10.544 12.722 1.00 92.81 198 GLU A C 1
ATOM 1494 O O . GLU A 1 198 ? 3.478 10.785 12.694 1.00 92.81 198 GLU A O 1
ATOM 1499 N N . GLU A 1 199 ? 5.508 11.216 13.528 1.00 89.81 199 GLU A N 1
ATOM 1500 C CA . GLU A 1 199 ? 5.127 12.420 14.290 1.00 89.81 199 GLU A CA 1
ATOM 1501 C C . GLU A 1 199 ? 3.861 12.271 15.165 1.00 89.81 199 GLU A C 1
ATOM 1503 O O . GLU A 1 199 ? 3.174 13.239 15.446 1.00 89.81 199 GLU A O 1
ATOM 1508 N N . ASN A 1 200 ? 3.583 11.057 15.659 1.00 92.38 200 ASN A N 1
ATOM 1509 C CA . ASN A 1 200 ? 2.405 10.693 16.468 1.00 92.38 200 ASN A CA 1
ATOM 1510 C C . ASN A 1 200 ? 1.054 10.679 15.727 1.00 92.38 200 ASN A C 1
ATOM 1512 O O . ASN A 1 200 ? 0.011 10.617 16.392 1.00 92.38 200 ASN A O 1
ATOM 1516 N N . HIS A 1 201 ? 1.050 10.622 14.390 1.00 96.75 201 HIS A N 1
ATOM 1517 C CA . HIS A 1 201 ? -0.149 10.372 13.584 1.00 96.75 201 HIS A CA 1
ATOM 1518 C C . HIS A 1 201 ? -0.705 8.955 13.842 1.00 96.75 201 HIS A C 1
ATOM 1520 O O . HIS A 1 201 ? -0.422 7.994 13.130 1.00 96.75 201 HIS A O 1
ATOM 1526 N N . THR A 1 202 ? -1.464 8.813 14.929 1.00 97.38 202 THR A N 1
ATOM 1527 C CA . THR A 1 202 ? -1.811 7.530 15.568 1.00 97.38 202 THR A CA 1
ATOM 1528 C C . THR A 1 202 ? -3.280 7.155 15.426 1.00 97.38 202 THR A C 1
ATOM 1530 O O . THR A 1 202 ? -3.627 5.986 15.603 1.00 97.38 202 THR A O 1
ATOM 1533 N N . GLU A 1 203 ? -4.148 8.103 15.082 1.00 97.69 203 GLU A N 1
ATOM 1534 C CA . GLU A 1 203 ? -5.547 7.827 14.761 1.00 97.69 203 GLU A CA 1
ATOM 1535 C C . GLU A 1 203 ? -5.750 7.757 13.250 1.00 97.69 203 GLU A C 1
ATOM 1537 O O . GLU A 1 203 ? -5.301 8.647 12.533 1.00 97.69 203 GLU A O 1
ATOM 1542 N N . VAL A 1 204 ? -6.465 6.739 12.769 1.00 97.50 204 VAL A N 1
ATOM 1543 C CA . VAL A 1 204 ? -6.757 6.571 11.339 1.00 97.50 204 VAL A CA 1
ATOM 1544 C C . VAL A 1 204 ? -8.232 6.842 11.082 1.00 97.50 204 VAL A C 1
ATOM 1546 O O . VAL A 1 204 ? -9.102 6.261 11.735 1.00 97.50 204 VAL A O 1
ATOM 1549 N N . TYR A 1 205 ? -8.509 7.702 10.109 1.00 93.94 205 TYR A N 1
ATOM 1550 C CA . TYR A 1 205 ? -9.836 8.102 9.661 1.00 93.94 205 TYR A CA 1
ATOM 1551 C C . TYR A 1 205 ? -10.026 7.789 8.174 1.00 93.94 205 TYR A C 1
ATOM 1553 O O . TYR A 1 205 ? -9.072 7.727 7.400 1.00 93.94 205 TYR A O 1
ATOM 1561 N N . TRP A 1 206 ? -11.282 7.627 7.780 1.00 91.19 206 TRP A N 1
ATOM 1562 C CA . TRP A 1 206 ? -11.724 7.521 6.390 1.00 91.19 206 TRP A CA 1
ATOM 1563 C C . TRP A 1 206 ? -13.029 8.304 6.223 1.00 91.19 206 TRP A C 1
ATOM 1565 O O . TRP A 1 206 ? -13.577 8.818 7.203 1.00 91.19 206 TRP A O 1
ATOM 1575 N N . GLN A 1 207 ? -13.539 8.399 5.000 1.00 86.19 207 GLN A N 1
ATOM 1576 C CA . GLN A 1 207 ? -14.796 9.082 4.714 1.00 86.19 207 GLN A CA 1
ATOM 1577 C C . GLN A 1 207 ? -15.684 8.183 3.842 1.00 86.19 207 GLN A C 1
ATOM 1579 O O . GLN A 1 207 ? -15.232 7.756 2.778 1.00 86.19 207 GLN A O 1
ATOM 1584 N N . PRO A 1 208 ? -16.907 7.847 4.296 1.00 85.75 208 PRO A N 1
ATOM 1585 C CA . PRO A 1 208 ? -17.836 7.041 3.511 1.00 85.75 208 PRO A CA 1
ATOM 1586 C C . PRO A 1 208 ? -18.424 7.796 2.315 1.00 85.75 208 PRO A C 1
ATOM 1588 O O . PRO A 1 208 ? -18.646 9.011 2.371 1.00 85.75 208 PRO A O 1
ATOM 1591 N N . ALA A 1 209 ? -18.796 7.044 1.280 1.00 83.12 209 ALA A N 1
ATOM 1592 C CA . ALA A 1 209 ? -19.573 7.533 0.149 1.00 83.12 209 ALA A CA 1
ATOM 1593 C C . ALA A 1 209 ? -20.800 8.359 0.573 1.00 83.12 209 ALA A C 1
ATOM 1595 O O . ALA A 1 209 ? -21.537 8.013 1.496 1.00 83.12 209 ALA A O 1
ATOM 1596 N N . GLY A 1 210 ? -20.999 9.505 -0.087 1.00 80.25 210 GLY A N 1
ATOM 1597 C CA . GLY A 1 210 ? -22.108 10.424 0.194 1.00 80.25 210 GLY A CA 1
ATOM 1598 C C . GLY A 1 210 ? -22.073 11.139 1.557 1.00 80.25 210 GLY A C 1
ATOM 1599 O O . GLY A 1 210 ? -22.978 11.928 1.835 1.00 80.25 210 GLY A O 1
ATOM 1600 N N . SER A 1 211 ? -21.055 10.917 2.397 1.00 82.00 211 SER A N 1
ATOM 1601 C CA . SER A 1 211 ? -20.915 11.555 3.712 1.00 82.00 211 SER A CA 1
ATOM 1602 C C . SER A 1 211 ? -19.843 12.652 3.703 1.00 82.00 211 SER A C 1
ATOM 1604 O O . SER A 1 211 ? -18.732 12.404 3.245 1.00 82.00 211 SER A O 1
ATOM 1606 N N . PRO A 1 212 ? -20.098 13.851 4.265 1.00 77.50 212 PRO A N 1
ATOM 1607 C CA . PRO A 1 212 ? -19.065 14.859 4.521 1.00 77.50 212 PRO A CA 1
ATOM 1608 C C . PRO A 1 212 ? -18.308 14.619 5.845 1.00 77.50 212 PRO A C 1
ATOM 1610 O O . PRO A 1 212 ? -17.502 15.453 6.253 1.00 77.50 212 PRO A O 1
ATOM 1613 N N . GLN A 1 213 ? -18.626 13.546 6.580 1.00 83.81 213 GLN A N 1
ATOM 1614 C CA . GLN A 1 213 ? -18.096 13.287 7.916 1.00 83.81 213 GLN A CA 1
ATOM 1615 C C . GLN A 1 213 ? -16.983 12.236 7.884 1.00 83.81 213 GLN A C 1
ATOM 1617 O O . GLN A 1 213 ? -17.217 11.090 7.502 1.00 83.81 213 GLN A O 1
ATOM 1622 N N . LEU A 1 214 ? -15.807 12.610 8.399 1.00 86.00 214 LEU A N 1
ATOM 1623 C CA . LEU A 1 214 ? -14.740 11.668 8.728 1.00 86.00 214 LEU A CA 1
ATOM 1624 C C . LEU A 1 214 ? -15.202 10.690 9.816 1.00 86.00 214 LEU A C 1
ATOM 1626 O O . LEU A 1 214 ? -15.637 11.096 10.899 1.00 86.00 214 LEU A O 1
ATOM 1630 N N . VAL A 1 215 ? -15.055 9.400 9.538 1.00 90.06 215 VAL A N 1
ATOM 1631 C CA . VAL A 1 215 ? -15.312 8.298 10.465 1.00 90.06 215 VAL A CA 1
ATOM 1632 C C . VAL A 1 215 ? -13.972 7.743 10.932 1.00 90.06 215 VAL A C 1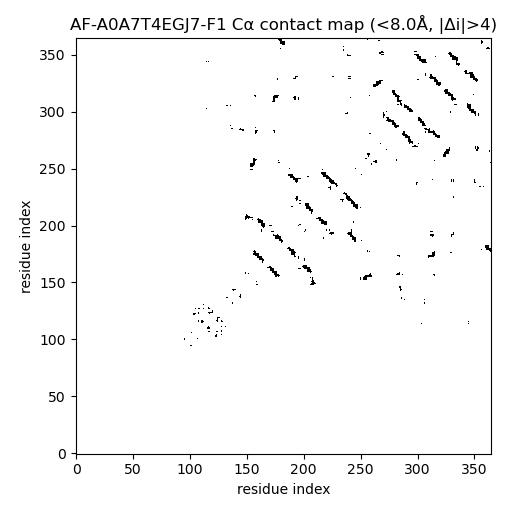
ATOM 1634 O O . VAL A 1 215 ? -13.068 7.504 10.131 1.00 90.06 215 VAL A O 1
ATOM 1637 N N . ARG A 1 216 ? -13.826 7.529 12.241 1.00 93.50 216 ARG A N 1
ATOM 1638 C CA . ARG A 1 216 ? -12.629 6.909 12.815 1.00 93.50 216 ARG A CA 1
ATOM 1639 C C . ARG A 1 216 ? -12.587 5.439 12.402 1.00 93.50 216 ARG A C 1
ATOM 1641 O O . ARG A 1 216 ? -13.464 4.667 12.780 1.00 93.50 216 ARG A O 1
ATOM 1648 N N . LEU A 1 217 ? -11.580 5.064 11.622 1.00 95.25 217 LEU A N 1
ATOM 1649 C CA . LEU A 1 217 ? -11.372 3.694 11.169 1.00 95.25 217 LEU A CA 1
ATOM 1650 C C . LEU A 1 217 ? -10.662 2.870 12.247 1.00 95.25 217 LEU A C 1
ATOM 1652 O O . LEU A 1 217 ? -11.114 1.776 12.576 1.00 95.25 217 LEU A O 1
ATOM 1656 N N . GLY A 1 218 ? -9.598 3.401 12.856 1.00 97.44 218 GLY A N 1
ATOM 1657 C CA . GLY A 1 218 ? -8.766 2.630 13.782 1.00 97.44 218 GLY A CA 1
ATOM 1658 C C . GLY A 1 218 ? -7.669 3.425 14.488 1.00 97.44 218 GLY A C 1
ATOM 1659 O O . GLY A 1 218 ? -7.681 4.658 14.491 1.00 97.44 218 GLY A O 1
ATOM 1660 N N . SER A 1 219 ? -6.732 2.705 15.105 1.00 97.94 219 SER A N 1
ATOM 1661 C CA . SER A 1 219 ? -5.561 3.273 15.794 1.00 97.94 219 SER A CA 1
ATOM 1662 C C . SER A 1 219 ? -4.298 2.495 15.441 1.00 97.94 219 SER A C 1
ATOM 1664 O O . SER A 1 219 ? -4.323 1.265 15.481 1.00 97.94 219 SER A O 1
ATOM 1666 N N . ILE A 1 220 ? -3.199 3.190 15.148 1.00 98.12 220 ILE A N 1
ATOM 1667 C CA . ILE A 1 220 ? -1.893 2.582 14.862 1.00 98.12 220 ILE A CA 1
ATOM 1668 C C . ILE A 1 220 ? -1.428 1.765 16.074 1.00 98.12 220 ILE A C 1
ATOM 1670 O O . ILE A 1 220 ? -1.337 2.283 17.186 1.00 98.12 220 ILE A O 1
ATOM 1674 N N . THR A 1 221 ? -1.143 0.483 15.847 1.00 96.88 221 THR A N 1
ATOM 1675 C CA . THR A 1 221 ? -0.653 -0.468 16.860 1.00 96.88 221 THR A CA 1
ATOM 1676 C C . THR A 1 221 ? 0.793 -0.877 16.617 1.00 96.88 221 THR A C 1
ATOM 1678 O O . THR A 1 221 ? 1.519 -1.137 17.572 1.00 96.88 221 THR A O 1
ATOM 1681 N N . VAL A 1 222 ? 1.222 -0.915 15.353 1.00 96.56 222 VAL A N 1
ATOM 1682 C CA . VAL A 1 222 ? 2.607 -1.186 14.946 1.00 96.56 222 VAL A CA 1
ATOM 1683 C C . VAL A 1 222 ? 2.973 -0.206 13.839 1.00 96.56 222 VAL A C 1
ATOM 1685 O O . VAL A 1 222 ? 2.165 0.044 12.949 1.00 96.56 222 VAL A O 1
ATOM 1688 N N . ARG A 1 223 ? 4.188 0.342 13.878 1.00 96.12 223 ARG A N 1
ATOM 1689 C CA . ARG A 1 223 ? 4.770 1.099 12.765 1.00 96.12 223 ARG A CA 1
ATOM 1690 C C . ARG A 1 223 ? 6.273 0.864 12.701 1.00 96.12 223 ARG A C 1
ATOM 1692 O O . ARG A 1 223 ? 6.933 0.834 13.739 1.00 96.12 223 ARG A O 1
ATOM 1699 N N . GLN A 1 224 ? 6.805 0.773 11.496 1.00 96.88 224 GLN A N 1
ATOM 1700 C CA . GLN A 1 224 ? 8.229 0.898 11.221 1.00 96.88 224 GLN A CA 1
ATOM 1701 C C . GLN A 1 224 ? 8.401 1.620 9.894 1.00 96.88 224 GLN A C 1
ATOM 1703 O O . GLN A 1 224 ? 7.619 1.384 8.981 1.00 96.88 224 GLN A O 1
ATOM 1708 N N . THR A 1 225 ? 9.387 2.505 9.824 1.00 95.75 225 THR A N 1
ATOM 1709 C CA . THR A 1 225 ? 9.695 3.332 8.657 1.00 95.75 225 THR A CA 1
ATOM 1710 C C . THR A 1 225 ? 10.956 2.812 7.972 1.00 95.75 225 THR A C 1
ATOM 1712 O O . THR A 1 225 ? 11.786 2.173 8.628 1.00 95.75 225 THR A O 1
ATOM 1715 N N . ALA A 1 226 ? 11.092 3.064 6.664 1.00 93.62 226 ALA A N 1
ATOM 1716 C CA . ALA A 1 226 ? 12.226 2.579 5.876 1.00 93.62 226 ALA A CA 1
ATOM 1717 C C . ALA A 1 226 ? 13.569 2.992 6.496 1.00 93.62 226 ALA A C 1
ATOM 1719 O O . ALA A 1 226 ? 13.784 4.149 6.872 1.00 93.62 226 ALA A O 1
ATOM 1720 N N . GLY A 1 227 ? 14.495 2.044 6.551 1.00 89.88 227 GLY A N 1
ATOM 1721 C CA . GLY A 1 227 ? 15.832 2.214 7.085 1.00 89.88 227 GLY A CA 1
ATOM 1722 C C . GLY A 1 227 ? 16.276 1.048 7.963 1.00 89.88 227 GLY A C 1
ATOM 1723 O O . GLY A 1 227 ? 15.527 0.139 8.324 1.00 89.88 227 GLY A O 1
ATOM 1724 N N . LYS A 1 228 ? 17.552 1.100 8.352 1.00 89.62 228 LYS A N 1
ATOM 1725 C CA . LYS A 1 228 ? 18.180 0.055 9.161 1.00 89.62 228 LYS A CA 1
ATOM 1726 C C . LYS A 1 228 ? 17.441 -0.133 10.504 1.00 89.62 228 LYS A C 1
ATOM 1728 O O . LYS A 1 228 ? 17.433 0.810 11.299 1.00 89.62 228 LYS A O 1
ATOM 1733 N N . PRO A 1 229 ? 16.948 -1.348 10.817 1.00 91.75 229 PRO A N 1
ATOM 1734 C CA . PRO A 1 229 ? 16.298 -1.636 12.093 1.00 91.75 229 PRO A CA 1
ATOM 1735 C C . PRO A 1 229 ? 17.181 -1.353 13.311 1.00 91.75 229 PRO A C 1
ATOM 1737 O O . PRO A 1 229 ? 18.409 -1.513 13.278 1.00 91.75 229 PRO A O 1
ATOM 1740 N N . THR A 1 230 ? 16.535 -0.967 14.407 1.00 92.12 230 THR A N 1
ATOM 1741 C CA . THR A 1 230 ? 17.149 -0.777 15.726 1.00 92.12 230 THR A CA 1
ATOM 1742 C C . THR A 1 230 ? 16.744 -1.913 16.672 1.00 92.12 230 THR A C 1
ATOM 1744 O O . THR A 1 230 ? 15.986 -2.804 16.301 1.00 92.12 230 THR A O 1
ATOM 1747 N N . ALA A 1 231 ? 17.245 -1.903 17.911 1.00 91.44 231 ALA A N 1
ATOM 1748 C CA . ALA A 1 231 ? 16.838 -2.883 18.923 1.00 91.44 231 ALA A CA 1
ATOM 1749 C C . ALA A 1 231 ? 15.356 -2.759 19.337 1.00 91.44 231 ALA A C 1
ATOM 1751 O O . ALA A 1 231 ? 14.800 -3.722 19.857 1.00 91.44 231 ALA A O 1
ATOM 1752 N N . ASP A 1 232 ? 14.738 -1.598 19.089 1.00 90.06 232 ASP A N 1
ATOM 1753 C CA . ASP A 1 232 ? 13.342 -1.292 19.420 1.00 90.06 232 ASP A CA 1
ATOM 1754 C C . ASP A 1 232 ? 12.415 -1.360 18.184 1.00 90.06 232 ASP A C 1
ATOM 1756 O O . ASP A 1 232 ? 11.224 -1.058 18.277 1.00 90.06 232 ASP A O 1
ATOM 1760 N N . SER A 1 233 ? 12.948 -1.730 17.011 1.00 94.00 233 SER A N 1
ATOM 1761 C CA . SER A 1 233 ? 12.159 -1.938 15.792 1.00 94.00 233 SER A CA 1
ATOM 1762 C C . SER A 1 233 ? 11.221 -3.144 15.949 1.00 94.00 233 SER A C 1
ATOM 1764 O O . SER A 1 233 ? 11.676 -4.202 16.385 1.00 94.00 233 SER A O 1
ATOM 1766 N N . PRO A 1 234 ? 9.932 -3.042 15.562 1.00 94.00 234 PRO A N 1
ATOM 1767 C CA . PRO A 1 234 ? 9.005 -4.172 15.639 1.00 94.00 234 PRO A CA 1
ATOM 1768 C C . PRO A 1 234 ? 9.362 -5.300 14.661 1.00 94.00 234 PRO A C 1
ATOM 1770 O O . PRO A 1 234 ? 9.001 -6.449 14.911 1.00 94.00 234 PRO A O 1
ATOM 1773 N N . PHE A 1 235 ? 10.091 -4.998 13.581 1.00 95.38 235 PHE A N 1
ATOM 1774 C CA . PHE A 1 235 ? 10.598 -5.981 12.629 1.00 95.38 235 PHE A CA 1
ATOM 1775 C C . PHE A 1 235 ? 12.131 -5.988 12.629 1.00 95.38 235 PHE A C 1
ATOM 1777 O O . PHE A 1 235 ? 12.784 -4.947 12.609 1.00 95.38 235 PHE A O 1
ATOM 1784 N N . GLY A 1 236 ? 12.728 -7.184 12.607 1.00 95.31 236 GLY A N 1
ATOM 1785 C CA . GLY A 1 236 ? 14.187 -7.365 12.541 1.00 95.31 236 GLY A CA 1
ATOM 1786 C C . GLY A 1 236 ? 14.809 -7.091 11.162 1.00 95.31 236 GLY A C 1
ATOM 1787 O O . GLY A 1 236 ? 16.001 -7.325 10.977 1.00 95.31 236 GLY A O 1
ATOM 1788 N N . PHE A 1 237 ? 14.008 -6.627 10.202 1.00 95.19 237 PHE A N 1
ATOM 1789 C CA . PHE A 1 237 ? 14.360 -6.347 8.810 1.00 95.19 237 PHE A CA 1
ATOM 1790 C C . PHE A 1 237 ? 13.842 -4.958 8.407 1.00 95.19 237 PHE A C 1
ATOM 1792 O O . PHE A 1 237 ? 12.964 -4.407 9.071 1.00 95.19 237 PHE A O 1
ATOM 1799 N N . ASP A 1 238 ? 14.424 -4.368 7.362 1.00 95.62 238 ASP A N 1
ATOM 1800 C CA . ASP A 1 238 ? 14.039 -3.042 6.860 1.00 95.62 238 ASP A CA 1
ATOM 1801 C C . ASP A 1 238 ? 12.633 -3.105 6.239 1.00 95.62 238 ASP A C 1
ATOM 1803 O O . ASP A 1 238 ? 12.364 -3.976 5.419 1.00 95.62 238 ASP A O 1
ATOM 1807 N N . THR A 1 239 ? 11.725 -2.216 6.635 1.00 97.56 239 THR A N 1
ATOM 1808 C CA . THR A 1 239 ? 10.359 -2.148 6.098 1.00 97.56 239 THR A CA 1
ATOM 1809 C C . THR A 1 239 ? 9.720 -0.811 6.451 1.00 97.56 239 THR A C 1
ATOM 1811 O O . THR A 1 239 ? 9.982 -0.250 7.514 1.00 97.56 239 THR A O 1
ATOM 1814 N N . ASP A 1 240 ? 8.823 -0.341 5.591 1.00 98.12 240 ASP A N 1
ATOM 1815 C CA . ASP A 1 240 ? 8.027 0.867 5.768 1.00 98.12 240 ASP A CA 1
ATOM 1816 C C . ASP A 1 240 ? 6.539 0.511 5.798 1.00 98.12 240 ASP A C 1
ATOM 1818 O O . ASP A 1 240 ? 5.801 0.702 4.832 1.00 98.12 240 ASP A O 1
ATOM 1822 N N . VAL A 1 241 ? 6.093 -0.059 6.918 1.00 98.50 241 VAL A N 1
ATOM 1823 C CA . VAL A 1 241 ? 4.707 -0.506 7.111 1.00 98.50 241 VAL A CA 1
ATOM 1824 C C . VAL A 1 241 ? 4.187 -0.065 8.476 1.00 98.50 241 VAL A C 1
ATOM 1826 O O . VAL A 1 241 ? 4.862 -0.188 9.502 1.00 98.50 241 VAL A O 1
ATOM 1829 N N . ALA A 1 242 ? 2.943 0.407 8.487 1.00 98.50 242 ALA A N 1
ATOM 1830 C CA . ALA A 1 242 ? 2.133 0.573 9.679 1.00 98.50 242 ALA A CA 1
ATOM 1831 C C . ALA A 1 242 ? 0.907 -0.345 9.635 1.00 98.50 242 ALA A C 1
ATOM 1833 O O . ALA A 1 242 ? 0.269 -0.531 8.597 1.00 98.50 242 ALA A O 1
ATOM 1834 N N . LEU A 1 243 ? 0.561 -0.876 10.805 1.00 98.50 243 LEU A N 1
ATOM 1835 C CA . LEU A 1 243 ? -0.659 -1.627 11.060 1.00 98.50 243 LEU A CA 1
ATOM 1836 C C . LEU A 1 243 ? -1.482 -0.876 12.098 1.00 98.50 243 LEU A C 1
ATOM 1838 O O . LEU A 1 243 ? -0.968 -0.496 13.157 1.00 98.50 243 LEU A O 1
ATOM 1842 N N . PHE A 1 244 ? -2.769 -0.704 11.819 1.00 98.19 244 PHE A N 1
ATOM 1843 C CA . PHE A 1 244 ? -3.727 -0.146 12.765 1.00 98.19 244 PHE A CA 1
ATOM 1844 C C . PHE A 1 244 ? -4.849 -1.133 13.051 1.00 98.19 244 PHE A C 1
ATOM 1846 O O . PHE A 1 244 ? -5.415 -1.715 12.129 1.00 98.19 244 PHE A O 1
ATOM 1853 N N . LEU A 1 245 ? -5.207 -1.292 14.323 1.00 97.88 245 LEU A N 1
ATOM 1854 C CA . LEU A 1 245 ? -6.372 -2.081 14.713 1.00 97.88 245 LEU A CA 1
ATOM 1855 C C . LEU A 1 245 ? -7.643 -1.351 14.263 1.00 97.88 245 LEU A C 1
ATOM 1857 O O . LEU A 1 245 ? -7.833 -0.173 14.589 1.00 97.88 245 LEU A O 1
ATOM 1861 N N . ILE A 1 246 ? -8.502 -2.044 13.516 1.00 96.31 246 ILE A N 1
ATOM 1862 C CA . ILE A 1 246 ? -9.769 -1.499 13.025 1.00 96.31 246 ILE A CA 1
ATOM 1863 C C . ILE A 1 246 ? -10.811 -1.538 14.141 1.00 96.31 246 ILE A C 1
ATOM 1865 O O . ILE A 1 246 ? -10.949 -2.514 14.875 1.00 96.31 246 ILE A O 1
ATOM 1869 N N . SER A 1 247 ? -11.559 -0.446 14.264 1.00 91.44 247 SER A N 1
ATOM 1870 C CA . SER A 1 247 ? -12.651 -0.309 15.227 1.00 91.44 247 SER A CA 1
ATOM 1871 C C . SER A 1 247 ? -13.742 -1.350 14.938 1.00 91.44 247 SER A C 1
ATOM 1873 O O . SER A 1 247 ? -14.037 -1.634 13.779 1.00 91.44 247 SER A O 1
ATOM 1875 N N . ALA A 1 248 ? -14.367 -1.902 15.983 1.00 76.44 248 ALA A N 1
ATOM 1876 C CA . ALA A 1 248 ? -15.258 -3.063 15.859 1.00 76.44 248 ALA A CA 1
ATOM 1877 C C . ALA A 1 248 ? -16.391 -2.893 14.823 1.00 76.44 248 ALA A C 1
ATOM 1879 O O . ALA A 1 248 ? -16.641 -3.813 14.052 1.00 76.44 248 ALA A O 1
ATOM 1880 N N . GLU A 1 249 ? -17.021 -1.715 14.764 1.00 81.12 249 GLU A N 1
ATOM 1881 C CA . GLU A 1 249 ? -18.105 -1.417 13.813 1.00 81.12 249 GLU A CA 1
ATOM 1882 C C . GLU A 1 249 ? -17.621 -1.447 12.337 1.00 81.12 249 GLU A C 1
ATOM 1884 O O . GLU A 1 249 ? -18.114 -2.286 11.583 1.00 81.12 249 GLU A O 1
ATOM 1889 N N . PRO A 1 250 ? -16.609 -0.656 11.898 1.00 76.50 250 PRO A N 1
ATOM 1890 C CA . PRO A 1 250 ? -16.020 -0.804 10.560 1.00 76.50 250 PRO A CA 1
ATOM 1891 C C . PRO A 1 250 ? -15.461 -2.196 10.227 1.00 76.50 250 PRO A C 1
ATOM 1893 O O . PRO A 1 250 ? -15.472 -2.582 9.062 1.00 76.50 250 PRO A O 1
ATOM 1896 N N . SER A 1 251 ? -14.963 -2.948 11.216 1.00 73.00 251 SER A N 1
ATOM 1897 C CA . SER A 1 251 ? -14.305 -4.252 11.010 1.00 73.00 251 SER A CA 1
ATOM 1898 C C . SER A 1 251 ? -15.216 -5.289 10.335 1.00 73.00 251 SER A C 1
ATOM 1900 O O . SER A 1 251 ? -14.764 -6.061 9.488 1.00 73.00 251 SER A O 1
ATOM 1902 N N . ALA A 1 252 ? -16.515 -5.270 10.648 1.00 77.69 252 ALA A N 1
ATOM 1903 C CA . ALA A 1 252 ? -17.507 -6.159 10.040 1.00 77.69 252 ALA A CA 1
ATOM 1904 C C . ALA A 1 252 ? -17.885 -5.778 8.593 1.00 77.69 252 ALA A C 1
ATOM 1906 O O . ALA A 1 252 ? -18.531 -6.570 7.908 1.00 77.69 252 ALA A O 1
ATOM 1907 N N . ALA A 1 253 ? -17.500 -4.581 8.141 1.00 87.38 253 ALA A N 1
ATOM 1908 C CA . ALA A 1 253 ? -17.901 -3.990 6.866 1.00 87.38 253 ALA A CA 1
ATOM 1909 C C . ALA A 1 253 ? -16.731 -3.776 5.887 1.00 87.38 253 ALA A C 1
ATOM 1911 O O . ALA A 1 253 ? -16.931 -3.185 4.832 1.00 87.38 253 ALA A O 1
ATOM 1912 N N . VAL A 1 254 ? -15.508 -4.222 6.205 1.00 91.62 254 VAL A N 1
ATOM 1913 C CA . VAL A 1 254 ? -14.353 -4.066 5.300 1.00 91.62 254 VAL A CA 1
ATOM 1914 C C . VAL A 1 254 ? -14.571 -4.806 3.974 1.00 91.62 254 VAL A C 1
ATOM 1916 O O . VAL A 1 254 ? -15.014 -5.955 3.961 1.00 91.62 254 VAL A O 1
ATOM 1919 N N . ASN A 1 255 ? -14.226 -4.164 2.857 1.00 92.38 255 ASN A N 1
ATOM 1920 C CA . ASN A 1 255 ? -14.201 -4.781 1.536 1.00 92.38 255 ASN A CA 1
ATOM 1921 C C . ASN A 1 255 ? -12.755 -5.175 1.170 1.00 92.38 255 ASN A C 1
ATOM 1923 O O . ASN A 1 255 ? -11.928 -4.284 0.959 1.00 92.38 255 ASN A O 1
ATOM 1927 N N . PRO A 1 256 ? -12.422 -6.476 1.073 1.00 88.19 256 PRO A N 1
ATOM 1928 C CA . PRO A 1 256 ? -11.064 -6.921 0.760 1.00 88.19 256 PRO A CA 1
ATOM 1929 C C . PRO A 1 256 ? -10.663 -6.722 -0.712 1.00 88.19 256 PRO A C 1
ATOM 1931 O O . PRO A 1 256 ? -9.482 -6.830 -1.038 1.00 88.19 256 PRO A O 1
ATOM 1934 N N . LEU A 1 257 ? -11.610 -6.405 -1.605 1.00 92.94 257 LEU A N 1
ATOM 1935 C CA . LEU A 1 257 ? -11.312 -6.133 -3.012 1.00 92.94 257 LEU A CA 1
ATOM 1936 C C . LEU A 1 257 ? -10.436 -4.883 -3.171 1.00 92.94 257 LEU A C 1
ATOM 1938 O O . LEU A 1 257 ? -10.737 -3.823 -2.618 1.00 92.94 257 LEU A O 1
ATOM 1942 N N . ILE A 1 258 ? -9.408 -4.963 -4.018 1.00 91.25 258 ILE A N 1
ATOM 1943 C CA . ILE A 1 258 ? -8.644 -3.776 -4.418 1.00 91.25 258 ILE A CA 1
ATOM 1944 C C . ILE A 1 258 ? -9.513 -2.930 -5.346 1.00 91.25 258 ILE A C 1
ATOM 1946 O O . ILE A 1 258 ? -10.000 -3.419 -6.370 1.00 91.25 258 ILE A O 1
ATOM 1950 N N . ALA A 1 259 ? -9.696 -1.659 -4.987 1.00 86.31 259 ALA A N 1
ATOM 1951 C CA . ALA A 1 259 ? -10.499 -0.687 -5.722 1.00 86.31 259 ALA A CA 1
ATOM 1952 C C . ALA A 1 259 ? -11.933 -1.166 -6.047 1.00 86.31 259 ALA A C 1
ATOM 1954 O O . ALA A 1 259 ? -12.453 -0.855 -7.114 1.00 86.31 259 ALA A O 1
ATOM 1955 N N . ASN A 1 260 ? -12.575 -1.935 -5.151 1.00 87.69 260 ASN A N 1
ATOM 1956 C CA . ASN A 1 260 ? -13.872 -2.609 -5.369 1.00 87.69 260 ASN A CA 1
ATOM 1957 C C . ASN A 1 260 ? -13.905 -3.625 -6.540 1.00 87.69 260 ASN A C 1
ATOM 1959 O O . ASN A 1 260 ? -14.980 -4.133 -6.854 1.00 87.69 260 ASN A O 1
ATOM 1963 N N . VAL A 1 261 ? -12.774 -3.937 -7.185 1.00 88.38 261 VAL A N 1
ATOM 1964 C CA . VAL A 1 261 ? -12.733 -4.738 -8.425 1.00 88.38 261 VAL A CA 1
ATOM 1965 C C . VAL A 1 261 ? -11.928 -6.025 -8.266 1.00 88.38 261 VAL A C 1
ATOM 1967 O O . VAL A 1 261 ? -12.430 -7.098 -8.597 1.00 88.38 261 VAL A O 1
ATOM 1970 N N . TYR A 1 262 ? -10.685 -5.946 -7.788 1.00 92.44 262 TYR A N 1
ATOM 1971 C CA . TYR A 1 262 ? -9.759 -7.075 -7.894 1.00 92.44 262 TYR A CA 1
ATOM 1972 C C . TYR A 1 262 ? -9.739 -7.936 -6.634 1.00 92.44 262 TYR A C 1
ATOM 1974 O O . TYR A 1 262 ? -9.384 -7.477 -5.548 1.00 92.44 262 TYR A O 1
ATOM 1982 N N . GLN A 1 263 ? -10.068 -9.213 -6.816 1.00 96.31 263 GLN A N 1
ATOM 1983 C CA . GLN A 1 263 ? -10.030 -10.236 -5.780 1.00 96.31 263 GLN A CA 1
ATOM 1984 C C . GLN A 1 263 ? -8.589 -10.685 -5.516 1.00 96.31 263 GLN A C 1
ATOM 1986 O O . GLN A 1 263 ? -7.959 -11.319 -6.368 1.00 96.31 263 GLN A O 1
ATOM 1991 N N . ALA A 1 264 ? -8.074 -10.405 -4.319 1.00 96.56 264 ALA A N 1
ATOM 1992 C CA . ALA A 1 264 ? -6.822 -10.986 -3.850 1.00 96.56 264 ALA A CA 1
ATOM 1993 C C . ALA A 1 264 ? -6.997 -12.493 -3.604 1.00 96.56 264 ALA A C 1
ATOM 1995 O O . ALA A 1 264 ? -8.002 -12.919 -3.041 1.00 96.56 264 ALA A O 1
ATOM 1996 N N . THR A 1 265 ? -6.031 -13.321 -4.002 1.00 96.44 265 THR A N 1
ATOM 1997 C CA . THR A 1 265 ? -6.071 -14.779 -3.737 1.00 96.44 265 THR A CA 1
ATOM 1998 C C . THR A 1 265 ? -4.795 -15.338 -3.115 1.00 96.44 265 THR A C 1
ATOM 2000 O O . THR A 1 265 ? -4.796 -16.467 -2.632 1.00 96.44 265 THR A O 1
ATOM 2003 N N . SER A 1 266 ? -3.713 -14.557 -3.065 1.00 96.56 266 SER A N 1
ATOM 2004 C CA . SER A 1 266 ? -2.506 -14.881 -2.296 1.00 96.56 266 SER A CA 1
ATOM 2005 C C . SER A 1 266 ? -1.691 -13.621 -1.993 1.00 96.56 266 SER A C 1
ATOM 2007 O O . SER A 1 266 ? -1.924 -12.571 -2.592 1.00 96.56 266 SER A O 1
ATOM 2009 N N . VAL A 1 267 ? -0.680 -13.761 -1.135 1.00 97.94 267 VAL A N 1
ATOM 2010 C CA . VAL A 1 267 ? 0.441 -12.816 -1.010 1.00 97.94 267 VAL A CA 1
ATOM 2011 C C . VAL A 1 267 ? 1.687 -13.471 -1.621 1.00 97.94 267 VAL A C 1
ATOM 2013 O O . VAL A 1 267 ? 1.817 -14.693 -1.550 1.00 97.94 267 VAL A O 1
ATOM 2016 N N . ARG A 1 268 ? 2.562 -12.695 -2.266 1.00 97.69 268 ARG A N 1
ATOM 2017 C CA . ARG A 1 268 ? 3.834 -13.149 -2.850 1.00 97.69 268 ARG A CA 1
ATOM 2018 C C . ARG A 1 268 ? 4.972 -13.064 -1.846 1.00 97.69 268 ARG A C 1
ATOM 2020 O O . ARG A 1 268 ? 5.101 -12.055 -1.155 1.00 97.69 268 ARG A O 1
ATOM 2027 N N . ALA A 1 269 ? 5.789 -14.109 -1.797 1.00 95.56 269 ALA A N 1
ATOM 2028 C CA . ALA A 1 269 ? 7.047 -14.099 -1.059 1.00 95.56 269 ALA A CA 1
ATOM 2029 C C . ALA A 1 269 ? 8.150 -13.398 -1.887 1.00 95.56 269 ALA A C 1
ATOM 2031 O O . ALA A 1 269 ? 7.991 -13.282 -3.106 1.00 95.56 269 ALA A O 1
ATOM 2032 N N . PRO A 1 270 ? 9.252 -12.919 -1.276 1.00 93.62 270 PRO A N 1
ATOM 2033 C CA . PRO A 1 270 ? 10.355 -12.285 -2.007 1.00 93.62 270 PRO A CA 1
ATOM 2034 C C . PRO A 1 270 ? 10.880 -13.125 -3.183 1.00 93.62 270 PRO A C 1
ATOM 2036 O O . PRO A 1 270 ? 11.134 -12.595 -4.263 1.00 93.62 270 PRO A O 1
ATOM 2039 N N . GLU A 1 271 ? 10.977 -14.443 -2.999 1.00 94.75 271 GLU A N 1
ATOM 2040 C CA . GLU A 1 271 ? 11.454 -15.409 -3.993 1.00 94.75 271 GLU A CA 1
ATOM 2041 C C . GLU A 1 271 ? 10.505 -15.638 -5.186 1.00 94.75 271 GLU A C 1
ATOM 2043 O O . GLU A 1 271 ? 10.935 -16.186 -6.201 1.00 94.75 271 GLU A O 1
ATOM 2048 N N . ASP A 1 272 ? 9.241 -15.202 -5.101 1.00 95.06 272 ASP A N 1
ATOM 2049 C CA . ASP A 1 272 ? 8.289 -15.247 -6.224 1.00 95.06 272 ASP A CA 1
ATOM 2050 C C . ASP A 1 272 ? 8.514 -14.104 -7.238 1.00 95.06 272 ASP A C 1
ATOM 2052 O O . ASP A 1 272 ? 7.892 -14.103 -8.305 1.00 95.06 272 ASP A O 1
ATOM 2056 N N . LEU A 1 273 ? 9.314 -13.087 -6.890 1.00 95.25 273 LEU A N 1
ATOM 2057 C CA . LEU A 1 273 ? 9.413 -11.832 -7.638 1.00 95.25 273 LEU A CA 1
ATOM 2058 C C . LEU A 1 273 ? 10.590 -11.851 -8.612 1.00 95.25 273 LEU A C 1
ATOM 2060 O O . LEU A 1 273 ? 11.749 -11.955 -8.209 1.00 95.25 273 LEU A O 1
ATOM 2064 N N . VAL A 1 274 ? 10.301 -11.690 -9.906 1.00 91.19 274 VAL A N 1
ATOM 2065 C CA . VAL A 1 274 ? 11.321 -11.734 -10.968 1.00 91.19 274 VAL A CA 1
ATOM 2066 C C . VAL A 1 274 ? 11.399 -10.415 -11.748 1.00 91.19 274 VAL A C 1
ATOM 2068 O O . VAL A 1 274 ? 10.360 -9.829 -12.058 1.00 91.19 274 VAL A O 1
ATOM 2071 N N . PRO A 1 275 ? 12.602 -9.927 -12.113 1.00 89.75 275 PRO A N 1
ATOM 2072 C CA . PRO A 1 275 ? 12.744 -8.778 -13.005 1.00 89.75 275 PRO A CA 1
ATOM 2073 C C . PRO A 1 275 ? 11.965 -8.959 -14.316 1.00 89.75 275 PRO A C 1
ATOM 2075 O O . PRO A 1 275 ? 11.933 -10.048 -14.888 1.00 89.75 275 PRO A O 1
ATOM 2078 N N . GLY A 1 276 ? 11.321 -7.891 -14.785 1.00 83.00 276 GLY A N 1
ATOM 2079 C CA . GLY A 1 276 ? 10.429 -7.898 -15.949 1.00 83.00 276 GLY A CA 1
ATOM 2080 C C . GLY A 1 276 ? 8.987 -8.342 -15.660 1.00 83.00 276 GLY A C 1
ATOM 2081 O O . GLY A 1 276 ? 8.119 -8.131 -16.507 1.00 83.00 276 GLY A O 1
ATOM 2082 N N . GLN A 1 277 ? 8.692 -8.901 -14.480 1.00 89.06 277 GLN A N 1
ATOM 2083 C CA . GLN A 1 277 ? 7.328 -9.281 -14.094 1.00 89.06 277 GLN A CA 1
ATOM 2084 C C . GLN A 1 277 ? 6.392 -8.069 -14.092 1.00 89.06 277 GLN A C 1
ATOM 2086 O O . GLN A 1 277 ? 6.675 -7.062 -13.442 1.00 89.06 277 GLN A O 1
ATOM 2091 N N . GLN A 1 278 ? 5.254 -8.193 -14.777 1.00 92.94 278 GLN A N 1
ATOM 2092 C CA . GLN A 1 278 ? 4.215 -7.165 -14.793 1.00 92.94 278 GLN A CA 1
ATOM 2093 C C . GLN A 1 278 ? 3.445 -7.132 -13.471 1.00 92.94 278 GLN A C 1
ATOM 2095 O O . GLN A 1 278 ? 2.995 -8.162 -12.958 1.00 92.94 278 GLN A O 1
ATOM 2100 N N . VAL A 1 279 ? 3.297 -5.927 -12.933 1.00 96.88 279 VAL A N 1
ATOM 2101 C CA . VAL A 1 279 ? 2.638 -5.621 -11.663 1.00 96.88 279 VAL A CA 1
ATOM 2102 C C . VAL A 1 279 ? 1.883 -4.297 -11.779 1.00 96.88 279 VAL A C 1
ATOM 2104 O O . VAL A 1 279 ? 2.207 -3.445 -12.606 1.00 96.88 279 VAL A O 1
ATOM 2107 N N . CYS A 1 280 ? 0.881 -4.114 -10.930 1.00 95.81 280 CYS A N 1
ATOM 2108 C CA . CYS A 1 280 ? 0.088 -2.896 -10.843 1.00 95.81 280 CYS A CA 1
ATOM 2109 C C . CYS A 1 280 ? -0.001 -2.426 -9.391 1.00 95.81 280 CYS A C 1
ATOM 2111 O O . CYS A 1 280 ? -0.075 -3.231 -8.464 1.00 95.81 280 CYS A O 1
ATOM 2113 N N . LYS A 1 281 ? -0.012 -1.111 -9.196 1.00 95.38 281 LYS A N 1
ATOM 2114 C CA . LYS A 1 281 ? -0.282 -0.433 -7.929 1.00 95.38 281 LYS A CA 1
ATOM 2115 C C . LYS A 1 281 ? -1.682 0.167 -7.987 1.00 95.38 281 LYS A C 1
ATOM 2117 O O . LYS A 1 281 ? -2.012 0.769 -9.000 1.00 95.38 281 LYS A O 1
ATOM 2122 N N . MET A 1 282 ? -2.453 0.101 -6.900 1.00 92.38 282 MET A N 1
ATOM 2123 C CA . MET A 1 282 ? -3.554 1.043 -6.647 1.00 92.38 282 MET A CA 1
ATOM 2124 C C . MET A 1 282 ? -3.131 2.051 -5.568 1.00 92.38 282 MET A C 1
ATOM 2126 O O . MET A 1 282 ? -2.907 1.666 -4.418 1.00 92.38 282 MET A O 1
ATOM 2130 N N . GLY A 1 283 ? -3.004 3.324 -5.946 1.00 90.69 283 GLY A N 1
ATOM 2131 C CA . GLY A 1 283 ? -2.709 4.453 -5.054 1.00 90.69 283 GLY A CA 1
ATOM 2132 C C . GLY A 1 283 ? -3.830 5.490 -5.101 1.00 90.69 283 GLY A C 1
ATOM 2133 O O . GLY A 1 283 ? -4.465 5.648 -6.144 1.00 90.69 283 GLY A O 1
ATOM 2134 N N . TYR A 1 284 ? -4.096 6.214 -4.009 1.00 85.12 284 TYR A N 1
ATOM 2135 C CA . TYR A 1 284 ? -5.200 7.177 -4.028 1.00 85.12 284 TYR A CA 1
ATOM 2136 C C . TYR A 1 284 ? -4.933 8.376 -4.953 1.00 85.12 284 TYR A C 1
ATOM 2138 O O . TYR A 1 284 ? -5.888 9.012 -5.354 1.00 85.12 284 TYR A O 1
ATOM 2146 N N . ARG A 1 285 ? -3.698 8.698 -5.362 1.00 82.81 285 ARG A N 1
ATOM 2147 C CA . ARG A 1 285 ? -3.422 9.910 -6.165 1.00 82.81 285 ARG A CA 1
ATOM 2148 C C . ARG A 1 285 ? -3.238 9.658 -7.652 1.00 82.81 285 ARG A C 1
ATOM 2150 O O . ARG A 1 285 ? -3.544 10.550 -8.441 1.00 82.81 285 ARG A O 1
ATOM 2157 N N . THR A 1 286 ? -2.741 8.486 -8.037 1.00 81.75 286 THR A N 1
ATOM 2158 C CA . THR A 1 286 ? -2.604 8.091 -9.454 1.00 81.75 286 THR A CA 1
ATOM 2159 C C . THR A 1 286 ? -3.574 6.987 -9.874 1.00 81.75 286 THR A C 1
ATOM 2161 O O . THR A 1 286 ? -3.438 6.470 -10.978 1.00 81.75 286 THR A O 1
ATOM 2164 N N . GLU A 1 287 ? -4.472 6.552 -8.987 1.00 85.44 287 GLU A N 1
ATOM 2165 C CA . GLU A 1 287 ? -5.307 5.361 -9.177 1.00 85.44 287 GLU A CA 1
ATOM 2166 C C . GLU A 1 287 ? -4.449 4.130 -9.530 1.00 85.44 287 GLU A C 1
ATOM 2168 O O . GLU A 1 287 ? -3.483 3.823 -8.817 1.00 85.44 287 GLU A O 1
ATOM 2173 N N . ILE A 1 288 ? -4.787 3.425 -10.615 1.00 87.12 288 ILE A N 1
ATOM 2174 C CA . ILE A 1 288 ? -4.057 2.245 -11.074 1.00 87.12 288 ILE A CA 1
ATOM 2175 C C . ILE A 1 288 ? -2.919 2.656 -12.009 1.00 87.12 288 ILE A C 1
ATOM 2177 O O . ILE A 1 288 ? -3.155 3.132 -13.119 1.00 87.12 288 ILE A O 1
ATOM 2181 N N . THR A 1 289 ? -1.680 2.390 -11.594 1.00 86.69 289 THR A N 1
ATOM 2182 C CA . THR A 1 289 ? -0.496 2.473 -12.464 1.00 86.69 289 THR A CA 1
ATOM 2183 C C . THR A 1 289 ? 0.197 1.117 -12.512 1.00 86.69 289 THR A C 1
ATOM 2185 O O . THR A 1 289 ? 0.311 0.434 -11.496 1.00 86.69 289 THR A O 1
ATOM 2188 N N . CYS A 1 290 ? 0.632 0.697 -13.698 1.00 88.69 290 CYS A N 1
ATOM 2189 C CA . CYS A 1 290 ? 1.239 -0.614 -13.925 1.00 88.69 290 CYS A CA 1
ATOM 2190 C C . CYS A 1 290 ? 2.611 -0.482 -14.581 1.00 88.69 290 CYS A C 1
ATOM 2192 O O . CYS A 1 290 ? 2.911 0.534 -15.206 1.00 88.69 290 CYS A O 1
ATOM 2194 N N . GLY A 1 291 ? 3.416 -1.532 -14.451 1.00 87.69 291 GLY A N 1
ATOM 2195 C CA . GLY A 1 291 ? 4.709 -1.665 -15.103 1.00 87.69 291 GLY A CA 1
ATOM 2196 C C . GLY A 1 291 ? 5.486 -2.861 -14.561 1.00 87.69 291 GLY A C 1
ATOM 2197 O O . GLY A 1 291 ? 4.901 -3.819 -14.056 1.00 87.69 291 GLY A O 1
ATOM 2198 N N . SER A 1 292 ? 6.811 -2.832 -14.681 1.00 89.50 292 SER A N 1
ATOM 2199 C CA . SER A 1 292 ? 7.661 -4.007 -14.460 1.00 89.50 292 SER A CA 1
ATOM 2200 C C . SER A 1 292 ? 8.461 -3.952 -13.160 1.00 89.50 292 SER A C 1
ATOM 2202 O O . SER A 1 292 ? 9.091 -2.936 -12.851 1.00 89.50 292 SER A O 1
ATOM 2204 N N . VAL A 1 293 ? 8.544 -5.083 -12.455 1.00 90.25 293 VAL A N 1
ATOM 2205 C CA . VAL A 1 293 ? 9.558 -5.320 -11.414 1.00 90.25 293 VAL A CA 1
ATOM 2206 C C . VAL A 1 293 ? 10.956 -5.117 -12.010 1.00 90.25 293 VAL A C 1
ATOM 2208 O O . VAL A 1 293 ? 11.272 -5.663 -13.065 1.00 90.25 293 VAL A O 1
ATOM 2211 N N . ILE A 1 294 ? 11.800 -4.344 -11.329 1.00 87.44 294 ILE A N 1
ATOM 2212 C CA . ILE A 1 294 ? 13.208 -4.123 -11.696 1.00 87.44 294 ILE A CA 1
ATOM 2213 C C . ILE A 1 294 ? 14.109 -5.042 -10.872 1.00 87.44 294 ILE A C 1
ATOM 2215 O O . ILE A 1 294 ? 14.988 -5.709 -11.411 1.00 87.44 294 ILE A O 1
ATOM 2219 N N . ALA A 1 295 ? 13.898 -5.060 -9.557 1.00 86.56 295 ALA A N 1
ATOM 2220 C CA . ALA A 1 295 ? 14.680 -5.835 -8.604 1.00 86.56 295 ALA A CA 1
ATOM 2221 C C . ALA A 1 295 ? 13.873 -6.061 -7.321 1.00 86.56 295 ALA A C 1
ATOM 2223 O O . ALA A 1 295 ? 13.020 -5.245 -6.974 1.00 86.56 295 ALA A O 1
ATOM 2224 N N . ALA A 1 296 ? 14.188 -7.127 -6.592 1.00 93.56 296 ALA A N 1
ATOM 2225 C CA . ALA A 1 296 ? 13.664 -7.392 -5.259 1.00 93.56 296 ALA A CA 1
ATOM 2226 C C . ALA A 1 296 ? 14.790 -7.841 -4.318 1.00 93.56 296 ALA A C 1
ATOM 2228 O O . ALA A 1 296 ? 15.850 -8.289 -4.761 1.00 93.56 296 ALA A O 1
ATOM 2229 N N . ASN A 1 297 ? 14.548 -7.705 -3.020 1.00 92.75 297 ASN A N 1
ATOM 2230 C CA . ASN A 1 297 ? 15.302 -8.339 -1.944 1.00 92.75 297 ASN A CA 1
ATOM 2231 C C . ASN A 1 297 ? 14.309 -8.888 -0.903 1.00 92.75 297 ASN A C 1
ATOM 2233 O O . ASN A 1 297 ? 13.098 -8.792 -1.095 1.00 92.75 297 ASN A O 1
ATOM 2237 N N . ASP A 1 298 ? 14.810 -9.420 0.210 1.00 95.25 298 ASP A N 1
ATOM 2238 C CA . ASP A 1 298 ? 14.011 -10.073 1.258 1.00 95.25 298 ASP A CA 1
ATOM 2239 C C . ASP A 1 298 ? 12.926 -9.185 1.913 1.00 95.25 298 ASP A C 1
ATOM 2241 O O . ASP A 1 298 ? 12.130 -9.678 2.712 1.00 95.25 298 ASP A O 1
ATOM 2245 N N . SER A 1 299 ? 12.892 -7.872 1.652 1.00 95.88 299 SER A N 1
ATOM 2246 C CA . SER A 1 299 ? 11.945 -6.946 2.300 1.00 95.88 299 SER A CA 1
ATOM 2247 C C . SER A 1 299 ? 11.389 -5.831 1.407 1.00 95.88 299 SER A C 1
ATOM 2249 O O . SER A 1 299 ? 10.373 -5.232 1.760 1.00 95.88 299 SER A O 1
ATOM 2251 N N . PHE A 1 300 ? 11.986 -5.571 0.241 1.00 97.31 300 PHE A N 1
ATOM 2252 C CA . PHE A 1 300 ? 11.534 -4.560 -0.717 1.00 97.31 300 PHE A CA 1
ATOM 2253 C C . PHE A 1 300 ? 11.532 -5.072 -2.158 1.00 97.31 300 PHE A C 1
ATOM 2255 O O . PHE A 1 300 ? 12.399 -5.846 -2.566 1.00 97.31 300 PHE A O 1
ATOM 2262 N N . VAL A 1 301 ? 10.609 -4.542 -2.963 1.00 97.38 301 VAL A N 1
ATOM 2263 C CA . VAL A 1 301 ? 10.630 -4.640 -4.428 1.00 97.38 301 VAL A CA 1
ATOM 2264 C C . VAL A 1 301 ? 10.634 -3.250 -5.056 1.00 97.38 301 VAL A C 1
ATOM 2266 O O . VAL A 1 301 ? 9.858 -2.380 -4.661 1.00 97.38 301 VAL A O 1
ATOM 2269 N N . ARG A 1 302 ? 11.502 -3.058 -6.052 1.00 94.25 302 ARG A N 1
ATOM 2270 C CA . ARG A 1 302 ? 11.556 -1.862 -6.893 1.00 94.25 302 ARG A CA 1
ATOM 2271 C C . ARG A 1 302 ? 10.841 -2.115 -8.210 1.00 94.25 302 ARG A C 1
ATOM 2273 O O . ARG A 1 302 ? 11.105 -3.116 -8.880 1.00 94.25 302 ARG A O 1
ATOM 2280 N N . VAL A 1 303 ? 9.982 -1.184 -8.603 1.00 92.81 303 VAL A N 1
ATOM 2281 C CA . VAL A 1 303 ? 9.129 -1.277 -9.793 1.00 92.81 303 VAL A CA 1
ATOM 2282 C C . VAL A 1 303 ? 9.267 -0.009 -10.637 1.00 92.81 303 VAL A C 1
ATOM 2284 O O . VAL A 1 303 ? 9.328 1.096 -10.096 1.00 92.81 303 VAL A O 1
ATOM 2287 N N . ASN A 1 304 ? 9.299 -0.174 -11.960 1.00 86.81 304 ASN A N 1
ATOM 2288 C CA . ASN A 1 304 ? 9.090 0.908 -12.921 1.00 86.81 304 ASN A CA 1
ATOM 2289 C C . ASN A 1 304 ? 7.581 1.166 -13.051 1.00 86.81 304 ASN A C 1
ATOM 2291 O O . ASN A 1 304 ? 6.908 0.422 -13.761 1.00 86.81 304 ASN A O 1
ATOM 2295 N N . LEU A 1 305 ? 7.045 2.156 -12.335 1.00 86.44 305 LEU A N 1
ATOM 2296 C CA . LEU A 1 305 ? 5.668 2.646 -12.491 1.00 86.44 305 LEU A CA 1
ATOM 2297 C C . LEU A 1 305 ? 5.530 4.065 -11.925 1.00 86.44 305 LEU A C 1
ATOM 2299 O O . LEU A 1 305 ? 6.328 4.494 -11.094 1.00 86.44 305 LEU A O 1
ATOM 2303 N N . TYR A 1 306 ? 4.503 4.797 -12.360 1.00 83.56 306 TYR A N 1
ATOM 2304 C CA . TYR A 1 306 ? 4.267 6.171 -11.909 1.00 83.56 306 TYR A CA 1
ATOM 2305 C C . TYR A 1 306 ? 3.667 6.255 -10.495 1.00 83.56 306 TYR A C 1
ATOM 2307 O O . TYR A 1 306 ? 2.765 5.486 -10.130 1.00 83.56 306 TYR A O 1
ATOM 2315 N N . THR A 1 307 ? 4.140 7.219 -9.705 1.00 85.62 307 THR A N 1
ATOM 2316 C CA . THR A 1 307 ? 3.672 7.526 -8.344 1.00 85.62 307 THR A CA 1
ATOM 2317 C C . THR A 1 307 ? 3.643 9.030 -8.075 1.00 85.62 307 THR A C 1
ATOM 2319 O O . THR A 1 307 ? 4.350 9.805 -8.717 1.00 85.62 307 THR A O 1
ATOM 2322 N N . MET A 1 308 ? 2.836 9.447 -7.097 1.00 84.19 308 MET A N 1
ATOM 2323 C CA . MET A 1 308 ? 2.835 10.809 -6.558 1.00 84.19 308 MET A CA 1
ATOM 2324 C C . MET A 1 308 ? 2.786 10.818 -5.019 1.00 84.19 308 MET A C 1
ATOM 2326 O O . MET A 1 308 ? 2.218 9.900 -4.421 1.00 84.19 308 MET A O 1
ATOM 2330 N N . PRO A 1 309 ? 3.276 11.884 -4.351 1.00 85.50 309 PRO A N 1
ATOM 2331 C CA . PRO A 1 309 ? 3.108 12.069 -2.908 1.00 85.50 309 PRO A CA 1
ATOM 2332 C C . PRO A 1 309 ? 1.640 11.941 -2.476 1.00 85.50 309 PRO A C 1
ATOM 2334 O O . PRO A 1 309 ? 0.783 12.693 -2.948 1.00 85.50 309 PRO A O 1
ATOM 2337 N N . GLY A 1 310 ? 1.362 10.996 -1.574 1.00 86.44 310 GLY A N 1
ATOM 2338 C CA . GLY A 1 310 ? 0.018 10.573 -1.158 1.00 86.44 310 GLY A CA 1
ATOM 2339 C C . GLY A 1 310 ? -0.324 9.135 -1.572 1.00 86.44 310 GLY A C 1
ATOM 2340 O O . GLY A 1 310 ? -1.030 8.446 -0.839 1.00 86.44 310 GLY A O 1
ATOM 2341 N N . ASP A 1 311 ? 0.254 8.613 -2.659 1.00 92.75 311 ASP A N 1
ATOM 2342 C CA . ASP A 1 311 ? 0.128 7.185 -2.996 1.00 92.75 311 ASP A CA 1
ATOM 2343 C C . ASP A 1 311 ? 0.757 6.259 -1.942 1.00 92.75 311 ASP A C 1
ATOM 2345 O O . ASP A 1 311 ? 0.560 5.051 -2.019 1.00 92.75 311 ASP A O 1
ATOM 2349 N N . SER A 1 312 ? 1.528 6.793 -0.989 1.00 96.25 312 SER A N 1
ATOM 2350 C CA . SER A 1 312 ? 2.107 6.090 0.158 1.00 96.25 312 SER A CA 1
ATOM 2351 C C . SER A 1 312 ? 1.132 5.086 0.775 1.00 96.25 312 SER A C 1
ATOM 2353 O O . SER A 1 312 ? -0.020 5.418 1.044 1.00 96.25 312 SER A O 1
ATOM 2355 N N . GLY A 1 313 ? 1.573 3.848 0.981 1.00 98.00 313 GLY A N 1
ATOM 2356 C CA . GLY A 1 313 ? 0.712 2.737 1.393 1.00 98.00 313 GLY A CA 1
ATOM 2357 C C . GLY A 1 313 ? -0.111 2.108 0.261 1.00 98.00 313 GLY A C 1
ATOM 2358 O O . GLY A 1 313 ? -0.837 1.151 0.510 1.00 98.00 313 GLY A O 1
ATOM 2359 N N . GLY A 1 314 ? -0.007 2.592 -0.977 1.00 97.25 314 GLY A N 1
ATOM 2360 C CA . GLY A 1 314 ? -0.695 2.040 -2.144 1.00 97.25 314 GLY A CA 1
ATOM 2361 C C . GLY A 1 314 ? -0.330 0.578 -2.383 1.00 97.25 314 GLY A C 1
ATOM 2362 O O . GLY A 1 314 ? 0.831 0.190 -2.244 1.00 97.25 314 GLY A O 1
ATOM 2363 N N . VAL A 1 315 ? -1.325 -0.245 -2.709 1.00 98.00 315 VAL A N 1
ATOM 2364 C CA . VAL A 1 315 ? -1.158 -1.701 -2.798 1.00 98.00 315 VAL A CA 1
ATOM 2365 C C . VAL A 1 315 ? -0.574 -2.115 -4.135 1.00 98.00 315 VAL A C 1
ATOM 2367 O O . VAL A 1 315 ? -1.180 -1.867 -5.175 1.00 98.00 315 VAL A O 1
ATOM 2370 N N . LEU A 1 316 ? 0.584 -2.774 -4.095 1.00 98.62 316 LEU A N 1
ATOM 2371 C CA . LEU A 1 316 ? 1.186 -3.450 -5.239 1.00 98.62 316 LEU A CA 1
ATOM 2372 C C . LEU A 1 316 ? 0.665 -4.880 -5.338 1.00 98.62 316 LEU A C 1
ATOM 2374 O O . LEU A 1 316 ? 0.674 -5.625 -4.351 1.00 98.62 316 LEU A O 1
ATOM 2378 N N . TYR A 1 317 ? 0.278 -5.278 -6.543 1.00 98.38 317 TYR A N 1
ATOM 2379 C CA . TYR A 1 317 ? -0.209 -6.610 -6.851 1.00 98.38 317 TYR A CA 1
ATOM 2380 C C . TYR A 1 317 ? 0.235 -7.080 -8.244 1.00 98.38 317 TYR A C 1
ATOM 2382 O O . TYR A 1 317 ? 0.438 -6.282 -9.156 1.00 98.38 317 TYR A O 1
ATOM 2390 N N . ALA A 1 318 ? 0.361 -8.394 -8.427 1.00 97.56 318 ALA A N 1
ATOM 2391 C CA . ALA A 1 318 ? 0.500 -9.021 -9.741 1.00 97.56 318 ALA A CA 1
ATOM 2392 C C . ALA A 1 318 ? -0.876 -9.510 -10.230 1.00 97.56 318 ALA A C 1
ATOM 2394 O O . ALA A 1 318 ? -1.491 -10.327 -9.532 1.00 97.56 318 ALA A O 1
ATOM 2395 N N . PRO A 1 319 ? -1.364 -9.057 -11.399 1.00 94.31 319 PRO A N 1
ATOM 2396 C CA . PRO A 1 319 ? -2.519 -9.656 -12.068 1.00 94.31 319 PRO A CA 1
ATOM 2397 C C . PRO A 1 319 ? -2.307 -11.136 -12.420 1.00 94.31 319 PRO A C 1
ATOM 2399 O O . PRO A 1 319 ? -1.172 -11.605 -12.540 1.00 94.31 319 PRO A O 1
ATOM 2402 N N . ARG A 1 320 ? -3.407 -11.868 -12.618 1.00 94.19 320 ARG A N 1
ATOM 2403 C CA . ARG A 1 320 ? -3.431 -13.235 -13.159 1.00 94.19 320 ARG A CA 1
ATOM 2404 C C . ARG A 1 320 ? -4.421 -13.362 -14.314 1.00 94.19 320 ARG A C 1
ATOM 2406 O O . ARG A 1 320 ? -5.392 -12.614 -14.395 1.00 94.19 320 ARG A O 1
ATOM 2413 N N . ASP A 1 321 ? -4.216 -14.389 -15.135 1.00 92.62 321 ASP A N 1
ATOM 2414 C CA . ASP A 1 321 ? -5.067 -14.733 -16.284 1.00 92.62 321 ASP A CA 1
ATOM 2415 C C . ASP A 1 321 ? -6.531 -15.037 -15.904 1.00 92.62 321 ASP A C 1
ATOM 2417 O O . ASP A 1 321 ? -7.427 -14.915 -16.737 1.00 92.62 321 ASP A O 1
ATOM 2421 N N . ASP A 1 322 ? -6.791 -15.422 -14.648 1.00 93.00 322 ASP A N 1
ATOM 2422 C CA . ASP A 1 322 ? -8.135 -15.671 -14.106 1.00 93.00 322 ASP A CA 1
ATOM 2423 C C . ASP A 1 322 ? -8.852 -14.401 -13.601 1.00 93.00 322 ASP A C 1
ATOM 2425 O O . ASP A 1 322 ? -9.976 -14.482 -13.104 1.00 93.00 322 ASP A O 1
ATOM 2429 N N . GLY A 1 323 ? -8.220 -13.228 -13.726 1.00 90.06 323 GLY A N 1
ATOM 2430 C CA . GLY A 1 323 ? -8.735 -11.943 -13.245 1.00 90.06 323 GLY A CA 1
ATOM 2431 C C . GLY A 1 323 ? -8.529 -11.692 -11.746 1.00 90.06 323 GLY A C 1
ATOM 2432 O O . GLY A 1 323 ? -8.871 -10.612 -11.261 1.00 90.06 323 GLY A O 1
ATOM 2433 N N . THR A 1 324 ? -7.957 -12.646 -11.004 1.00 96.94 324 THR A N 1
ATOM 2434 C CA . THR A 1 324 ? -7.559 -12.448 -9.602 1.00 96.94 324 THR A CA 1
ATOM 2435 C C . THR A 1 324 ? -6.174 -11.810 -9.504 1.00 96.94 324 THR A C 1
ATOM 2437 O O . THR A 1 324 ? -5.450 -11.678 -10.495 1.00 96.94 324 THR A O 1
ATOM 2440 N N . VAL A 1 325 ? -5.774 -11.411 -8.295 1.00 97.62 325 VAL A N 1
ATOM 2441 C CA . VAL A 1 325 ? -4.479 -10.760 -8.057 1.00 97.62 325 VAL A CA 1
ATOM 2442 C C . VAL A 1 325 ? -3.700 -11.392 -6.905 1.00 97.62 325 VAL A C 1
ATOM 2444 O O . VAL A 1 325 ? -4.260 -11.986 -5.976 1.00 97.62 325 VAL A O 1
ATOM 2447 N N . ALA A 1 326 ? -2.375 -11.301 -6.981 1.00 97.94 326 ALA A N 1
ATOM 2448 C CA . ALA A 1 326 ? -1.461 -11.671 -5.908 1.00 97.94 326 ALA A CA 1
ATOM 2449 C C . ALA A 1 326 ? -0.921 -10.395 -5.261 1.00 97.94 326 ALA A C 1
ATOM 2451 O O . ALA A 1 326 ? -0.277 -9.602 -5.942 1.00 97.94 326 ALA A O 1
ATOM 2452 N N . ILE A 1 327 ? -1.165 -10.196 -3.969 1.00 98.44 327 ILE A N 1
ATOM 2453 C CA . ILE A 1 327 ? -0.644 -9.053 -3.213 1.00 98.44 327 ILE A CA 1
ATOM 2454 C C . ILE A 1 327 ? 0.875 -9.167 -3.091 1.00 98.44 327 ILE A C 1
ATOM 2456 O O . ILE A 1 327 ? 1.393 -10.263 -2.889 1.00 98.44 327 ILE A O 1
ATOM 2460 N N . ILE A 1 328 ? 1.589 -8.048 -3.188 1.00 98.69 328 ILE A N 1
ATOM 2461 C CA . ILE A 1 328 ? 3.050 -8.006 -3.060 1.00 98.69 328 ILE A CA 1
ATOM 2462 C C . ILE A 1 328 ? 3.463 -7.087 -1.907 1.00 98.69 328 ILE A C 1
ATOM 2464 O O . ILE A 1 328 ? 4.135 -7.533 -0.977 1.00 98.69 328 ILE A O 1
ATOM 2468 N N . GLY A 1 329 ? 3.052 -5.816 -1.940 1.00 98.38 329 GLY A N 1
ATOM 2469 C CA . GLY A 1 329 ? 3.640 -4.797 -1.070 1.00 98.38 329 GLY A CA 1
ATOM 2470 C C . GLY A 1 329 ? 2.803 -3.537 -0.859 1.00 98.38 329 GLY A C 1
ATOM 2471 O O . GLY A 1 329 ? 1.793 -3.326 -1.531 1.00 98.38 329 GLY A O 1
ATOM 2472 N N . ALA A 1 330 ? 3.263 -2.697 0.068 1.00 98.62 330 ALA A N 1
ATOM 2473 C CA . ALA A 1 330 ? 2.776 -1.339 0.319 1.00 98.62 330 ALA A CA 1
ATOM 2474 C C . ALA A 1 330 ? 3.776 -0.315 -0.240 1.00 98.62 330 ALA A C 1
ATOM 2476 O O . ALA A 1 330 ? 4.980 -0.486 -0.045 1.00 98.62 330 ALA A O 1
ATOM 2477 N N . LEU A 1 331 ? 3.312 0.738 -0.927 1.00 98.44 331 LEU A N 1
ATOM 2478 C CA . LEU A 1 331 ? 4.210 1.767 -1.467 1.00 98.44 331 LEU A CA 1
ATOM 2479 C C . LEU A 1 331 ? 4.922 2.499 -0.328 1.00 98.44 331 LEU A C 1
ATOM 2481 O O . LEU A 1 331 ? 4.277 3.233 0.419 1.00 98.44 331 LEU A O 1
ATOM 2485 N N . SER A 1 332 ? 6.241 2.344 -0.244 1.00 97.12 332 SER A N 1
ATOM 2486 C CA . SER A 1 332 ? 7.077 3.096 0.693 1.00 97.12 332 SER A CA 1
ATOM 2487 C C . SER A 1 332 ? 7.421 4.473 0.131 1.00 97.12 332 SER A C 1
ATOM 2489 O O . SER A 1 332 ? 7.348 5.478 0.830 1.00 97.12 332 SER A O 1
ATOM 2491 N N . GLY A 1 333 ? 7.722 4.547 -1.165 1.00 90.12 333 GLY A N 1
ATOM 2492 C CA . GLY A 1 333 ? 7.984 5.810 -1.842 1.00 90.12 333 GLY A CA 1
ATOM 2493 C C . GLY A 1 333 ? 8.811 5.607 -3.098 1.00 90.12 333 GLY A C 1
ATOM 2494 O O . GLY A 1 333 ? 8.738 4.559 -3.737 1.00 90.12 333 GLY A O 1
ATOM 2495 N N . SER A 1 334 ? 9.622 6.605 -3.428 1.00 83.88 334 SER A N 1
ATOM 2496 C CA . SER A 1 334 ? 10.499 6.598 -4.597 1.00 83.88 334 SER A CA 1
ATOM 2497 C C . SER A 1 334 ? 11.941 6.888 -4.193 1.00 83.88 334 SER A C 1
ATOM 2499 O O . SER A 1 334 ? 12.158 7.717 -3.303 1.00 83.88 334 SER A O 1
ATOM 2501 N N . PRO A 1 335 ? 12.941 6.297 -4.872 1.00 75.56 335 PRO A N 1
ATOM 2502 C CA . PRO A 1 335 ? 14.332 6.697 -4.714 1.00 75.56 335 PRO A CA 1
ATOM 2503 C C . PRO A 1 335 ? 14.489 8.197 -4.967 1.00 75.56 335 PRO A C 1
ATOM 2505 O O . PRO A 1 335 ? 13.904 8.737 -5.910 1.00 75.56 335 PRO A O 1
ATOM 2508 N N . THR A 1 336 ? 15.298 8.868 -4.153 1.00 69.81 336 THR A N 1
ATOM 2509 C CA . THR A 1 336 ? 15.634 10.275 -4.367 1.00 69.81 336 THR A CA 1
ATOM 2510 C C . THR A 1 336 ? 16.921 10.423 -5.171 1.00 69.81 336 THR A C 1
ATOM 2512 O O . THR A 1 336 ? 17.892 9.680 -5.005 1.00 69.81 336 THR A O 1
ATOM 2515 N N . PHE A 1 337 ? 16.940 11.417 -6.055 1.00 58.34 337 PHE A N 1
ATOM 2516 C CA . PHE A 1 337 ? 18.159 11.921 -6.672 1.00 58.34 337 PHE A CA 1
ATOM 2517 C C . PHE A 1 337 ? 19.073 12.541 -5.601 1.00 58.34 337 PHE A C 1
ATOM 2519 O O . PHE A 1 337 ? 18.629 12.938 -4.523 1.00 58.34 337 PHE A O 1
ATOM 2526 N N . THR A 1 338 ? 20.356 12.731 -5.916 1.00 55.06 338 THR A N 1
ATOM 2527 C CA . THR A 1 338 ? 21.311 13.435 -5.032 1.00 55.06 338 THR A CA 1
ATOM 2528 C C . THR A 1 338 ? 20.937 14.899 -4.755 1.00 55.06 338 THR A C 1
ATOM 2530 O O . THR A 1 338 ? 21.475 15.503 -3.830 1.00 55.06 338 THR A O 1
ATOM 2533 N N . THR A 1 339 ? 20.003 15.461 -5.525 1.00 53.00 339 THR A N 1
ATOM 2534 C CA . THR A 1 339 ? 19.364 16.770 -5.319 1.00 53.00 339 THR A CA 1
ATOM 2535 C C . THR A 1 339 ? 18.254 16.758 -4.257 1.00 53.00 339 THR A C 1
ATOM 2537 O O . THR A 1 339 ? 17.763 17.823 -3.891 1.00 53.00 339 THR A O 1
ATOM 2540 N N . GLY A 1 340 ? 17.862 15.584 -3.748 1.00 57.72 340 GLY A N 1
ATOM 2541 C CA . GLY A 1 340 ? 16.776 15.395 -2.777 1.00 57.72 340 GLY A CA 1
ATOM 2542 C C . GLY A 1 340 ? 15.381 15.237 -3.395 1.00 57.72 340 GLY A C 1
ATOM 2543 O O . GLY A 1 340 ? 14.416 15.006 -2.674 1.00 57.72 340 GLY A O 1
ATOM 2544 N N . GLU A 1 341 ? 15.260 15.346 -4.717 1.00 61.56 341 GLU A N 1
ATOM 2545 C CA . GLU A 1 341 ? 14.000 15.182 -5.448 1.00 61.56 341 GLU A CA 1
ATOM 2546 C C . GLU A 1 341 ? 13.674 13.691 -5.629 1.00 61.56 341 GLU A C 1
ATOM 2548 O O . GLU A 1 341 ? 14.575 12.895 -5.878 1.00 61.56 341 GLU A O 1
ATOM 2553 N N . ALA A 1 342 ? 12.402 13.300 -5.540 1.00 66.94 342 ALA A N 1
ATOM 2554 C CA . ALA A 1 342 ? 11.965 11.926 -5.799 1.00 66.94 342 ALA A CA 1
ATOM 2555 C C . ALA A 1 342 ? 11.989 11.571 -7.302 1.00 66.94 342 ALA A C 1
ATOM 2557 O O . ALA A 1 342 ? 11.929 12.452 -8.170 1.00 66.94 342 ALA A O 1
ATOM 2558 N N . HIS A 1 343 ? 12.078 10.273 -7.603 1.00 72.50 343 HIS A N 1
ATOM 2559 C CA . HIS A 1 343 ? 11.972 9.730 -8.955 1.00 72.50 343 HIS A CA 1
ATOM 2560 C C . HIS A 1 343 ? 10.553 9.216 -9.245 1.00 72.50 343 HIS A C 1
ATOM 2562 O O . HIS A 1 343 ? 10.222 8.081 -8.913 1.00 72.50 343 HIS A O 1
ATOM 2568 N N . ASP A 1 344 ? 9.740 10.018 -9.931 1.00 75.88 344 ASP A N 1
ATOM 2569 C CA . ASP A 1 344 ? 8.295 9.785 -10.102 1.00 75.88 344 ASP A CA 1
ATOM 2570 C C . ASP A 1 344 ? 7.919 8.417 -10.724 1.00 75.88 344 ASP A C 1
ATOM 2572 O O . ASP A 1 344 ? 6.825 7.909 -10.475 1.00 75.88 344 ASP A O 1
ATOM 2576 N N . PHE A 1 345 ? 8.823 7.805 -11.504 1.00 81.06 345 PHE A N 1
ATOM 2577 C CA . PHE A 1 345 ? 8.619 6.523 -12.210 1.00 81.06 345 PHE A CA 1
ATOM 2578 C C . PHE A 1 345 ? 9.367 5.317 -11.623 1.00 81.06 345 PHE A C 1
ATOM 2580 O O . PHE A 1 345 ? 9.346 4.233 -12.199 1.00 81.06 345 PHE A O 1
ATOM 2587 N N . LEU A 1 346 ? 10.057 5.493 -10.494 1.00 84.88 346 LEU A N 1
ATOM 2588 C CA . LEU A 1 346 ? 10.701 4.393 -9.778 1.00 84.88 346 LEU A CA 1
ATOM 2589 C C . LEU A 1 346 ? 10.119 4.347 -8.377 1.00 84.88 346 LEU A C 1
ATOM 2591 O O . LEU A 1 346 ? 10.180 5.330 -7.643 1.00 84.88 346 LEU A O 1
ATOM 2595 N N . ALA A 1 347 ? 9.557 3.204 -8.016 1.00 92.75 347 ALA A N 1
ATOM 2596 C CA . ALA A 1 347 ? 8.812 3.039 -6.783 1.00 92.75 347 ALA A CA 1
ATOM 2597 C C . ALA A 1 347 ? 9.342 1.843 -5.994 1.00 92.75 347 ALA A C 1
ATOM 2599 O O . ALA A 1 347 ? 9.482 0.748 -6.543 1.00 92.75 347 ALA A O 1
ATOM 2600 N N . ASP A 1 348 ? 9.621 2.065 -4.713 1.00 95.94 348 ASP A N 1
ATOM 2601 C CA . ASP A 1 348 ? 9.994 1.039 -3.747 1.00 95.94 348 ASP A CA 1
ATOM 2602 C C . ASP A 1 348 ? 8.776 0.671 -2.896 1.00 95.94 348 ASP A C 1
ATOM 2604 O O . ASP A 1 348 ? 8.101 1.527 -2.315 1.00 95.94 348 ASP A O 1
ATOM 2608 N N . PHE A 1 349 ? 8.505 -0.627 -2.809 1.00 98.56 349 PHE A N 1
ATOM 2609 C CA . PHE A 1 349 ? 7.399 -1.189 -2.045 1.00 98.56 349 PHE A CA 1
ATOM 2610 C C . PHE A 1 349 ? 7.929 -2.125 -0.968 1.00 98.56 349 PHE A C 1
ATOM 2612 O O . PHE A 1 349 ? 8.690 -3.044 -1.275 1.00 98.56 349 PHE A O 1
ATOM 2619 N N . SER A 1 350 ? 7.490 -1.931 0.273 1.00 98.56 350 SER A N 1
ATOM 2620 C CA . SER A 1 350 ? 7.752 -2.877 1.359 1.00 98.56 350 SER A CA 1
ATOM 2621 C C . SER A 1 350 ? 6.924 -4.138 1.157 1.00 98.56 350 SER A C 1
ATOM 2623 O O . SER A 1 350 ? 5.712 -4.057 0.943 1.00 98.56 350 SER A O 1
ATOM 2625 N N . LEU A 1 351 ? 7.566 -5.302 1.216 1.00 98.62 351 LEU A N 1
ATOM 2626 C CA . LEU A 1 351 ? 6.917 -6.591 0.993 1.00 98.62 351 LEU A CA 1
ATOM 2627 C C . LEU A 1 351 ? 6.019 -6.958 2.176 1.00 98.62 351 LEU A C 1
ATOM 2629 O O . LEU A 1 351 ? 6.451 -6.959 3.328 1.00 98.62 351 LEU A O 1
ATOM 2633 N N . LEU A 1 352 ? 4.762 -7.314 1.894 1.00 98.44 352 LEU A N 1
ATOM 2634 C CA . LEU A 1 352 ? 3.806 -7.650 2.953 1.00 98.44 352 LEU A CA 1
ATOM 2635 C C . LEU A 1 352 ? 3.990 -9.062 3.507 1.00 98.44 352 LEU A C 1
ATOM 2637 O O . LEU A 1 352 ? 3.696 -9.280 4.678 1.00 98.44 352 LEU A O 1
ATOM 2641 N N . GLN A 1 353 ? 4.475 -10.022 2.715 1.00 98.31 353 GLN A N 1
ATOM 2642 C CA . GLN A 1 353 ? 4.646 -11.402 3.180 1.00 98.31 353 GLN A CA 1
ATOM 2643 C C . GLN A 1 353 ? 5.536 -11.526 4.436 1.00 98.31 353 GLN A C 1
ATOM 2645 O O . GLN A 1 353 ? 5.057 -12.145 5.390 1.00 98.31 353 GLN A O 1
ATOM 2650 N N . PRO A 1 354 ? 6.745 -10.924 4.523 1.00 97.94 354 PRO A N 1
ATOM 2651 C CA . PRO A 1 354 ? 7.574 -11.042 5.725 1.00 97.94 354 PRO A CA 1
ATOM 2652 C C . PRO A 1 354 ? 6.963 -10.326 6.940 1.00 97.94 354 PRO A C 1
ATOM 2654 O O . PRO A 1 354 ? 7.091 -10.811 8.064 1.00 97.94 354 PRO A O 1
ATOM 2657 N N . VAL A 1 355 ? 6.235 -9.221 6.729 1.00 98.12 355 VAL A N 1
ATOM 2658 C CA . VAL A 1 355 ? 5.503 -8.497 7.786 1.00 98.12 355 VAL A CA 1
ATOM 2659 C C . VAL A 1 355 ? 4.352 -9.338 8.344 1.00 98.12 355 VAL A C 1
ATOM 2661 O O . VAL A 1 355 ? 4.228 -9.489 9.558 1.00 98.12 355 VAL A O 1
ATOM 2664 N N . LEU A 1 356 ? 3.531 -9.919 7.466 1.00 98.19 356 LEU A N 1
ATOM 2665 C CA . LEU A 1 356 ? 2.399 -10.766 7.846 1.00 98.19 356 LEU A CA 1
ATOM 2666 C C . LEU A 1 356 ? 2.871 -12.047 8.543 1.00 98.19 356 LEU A C 1
ATOM 2668 O O . LEU A 1 356 ? 2.339 -12.398 9.593 1.00 98.19 356 LEU A O 1
ATOM 2672 N N . ALA A 1 357 ? 3.907 -12.702 8.007 1.00 96.94 357 ALA A N 1
ATOM 2673 C CA . ALA A 1 357 ? 4.497 -13.896 8.603 1.00 96.94 357 ALA A CA 1
ATOM 2674 C C . ALA A 1 357 ? 5.116 -13.610 9.982 1.00 96.94 357 ALA A C 1
ATOM 2676 O O . ALA A 1 357 ? 4.881 -14.366 10.921 1.00 96.94 357 ALA A O 1
ATOM 2677 N N . GLY A 1 358 ? 5.848 -12.499 10.129 1.00 95.38 358 GLY A N 1
ATOM 2678 C CA . GLY A 1 358 ? 6.470 -12.094 11.395 1.00 95.38 358 GLY A CA 1
ATOM 2679 C C . GLY A 1 358 ? 5.484 -11.716 12.509 1.00 95.38 358 GLY A C 1
ATOM 2680 O O . GLY A 1 358 ? 5.887 -11.649 13.667 1.00 95.38 358 GLY A O 1
ATOM 2681 N N . MET A 1 359 ? 4.210 -11.487 12.175 1.00 96.25 359 MET A N 1
ATOM 2682 C CA . MET A 1 359 ? 3.129 -11.190 13.126 1.00 96.25 359 MET A CA 1
ATOM 2683 C C . MET A 1 359 ? 2.011 -12.243 13.143 1.00 96.25 359 MET A C 1
ATOM 2685 O O . MET A 1 359 ? 0.969 -12.010 13.754 1.00 96.25 359 MET A O 1
ATOM 2689 N N . GLU A 1 360 ? 2.206 -13.376 12.462 1.00 96.88 360 GLU A N 1
ATOM 2690 C CA . GLU A 1 360 ? 1.234 -14.478 12.368 1.00 96.88 360 GLU A CA 1
ATOM 2691 C C . GLU A 1 360 ? -0.152 -14.032 11.838 1.00 96.88 360 GLU A C 1
ATOM 2693 O O . GLU A 1 360 ? -1.192 -14.620 12.141 1.00 96.88 360 GLU A O 1
ATOM 2698 N N . LEU A 1 361 ? -0.168 -12.983 11.006 1.00 97.50 361 LEU A N 1
ATOM 2699 C CA . LEU A 1 361 ? -1.370 -12.413 10.399 1.00 97.50 361 LEU A CA 1
ATOM 2700 C C . LEU A 1 361 ? -1.654 -13.025 9.022 1.00 97.50 361 LEU A C 1
ATOM 2702 O O . LEU A 1 361 ? -0.748 -13.316 8.241 1.00 97.50 361 LEU A O 1
ATOM 2706 N N . GLN A 1 362 ? -2.934 -13.143 8.680 1.00 97.19 362 GLN A N 1
ATOM 2707 C CA . GLN A 1 362 ? -3.394 -13.573 7.357 1.00 97.19 362 GLN A CA 1
ATOM 2708 C C . GLN A 1 362 ? -3.953 -12.369 6.595 1.00 97.19 362 GLN A C 1
ATOM 2710 O O . GLN A 1 362 ? -4.768 -11.632 7.145 1.00 97.19 362 GLN A O 1
ATOM 2715 N N . TYR A 1 363 ? -3.545 -12.147 5.342 1.00 96.81 363 TYR A N 1
ATOM 2716 C CA . TYR A 1 363 ? -4.171 -11.113 4.504 1.00 96.81 363 TYR A CA 1
ATOM 2717 C C . TYR A 1 363 ? -5.649 -11.461 4.281 1.00 96.81 363 TYR A C 1
ATOM 2719 O O . TYR A 1 363 ? -5.962 -12.619 4.004 1.00 96.81 363 TYR A O 1
ATOM 2727 N N . VAL A 1 364 ? -6.550 -10.484 4.401 1.00 93.81 364 VAL A N 1
ATOM 2728 C CA . VAL A 1 364 ? -7.980 -10.707 4.147 1.00 93.81 364 VAL A CA 1
ATOM 2729 C C . VAL A 1 364 ? -8.223 -10.630 2.645 1.00 93.81 364 VA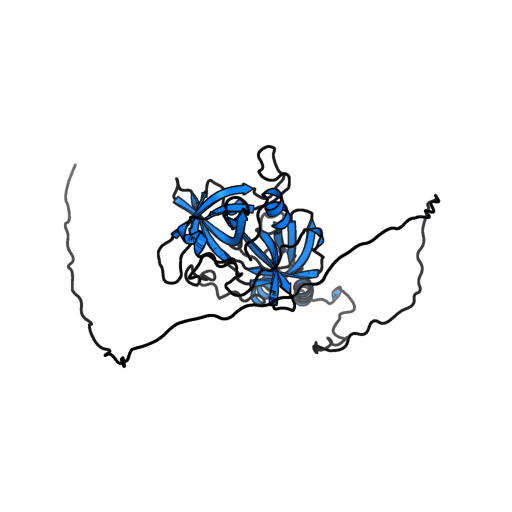L A C 1
ATOM 2731 O O . VAL A 1 364 ? -8.087 -9.565 2.045 1.00 93.81 364 VAL A O 1
ATOM 2734 N N . ASN A 1 365 ? -8.564 -11.774 2.064 1.00 84.94 365 ASN A N 1
ATOM 2735 C CA . ASN A 1 365 ? -9.017 -11.945 0.691 1.00 84.94 365 ASN A CA 1
ATOM 2736 C C . ASN A 1 365 ? -10.547 -11.948 0.604 1.00 84.94 365 ASN A C 1
ATOM 2738 O O . ASN A 1 365 ? -11.197 -12.601 1.445 1.00 84.94 365 ASN A O 1
#

pLDDT: mean 70.21, std 27.36, range [23.14, 98.69]

Nearest PDB structures (foldseek):
  8pml-assembly1_F  TM=6.959E-01  e=1.122E-10  Oryza sativa Japonica Group
  8has-assembly1_B  TM=6.639E-01  e=1.169E-09  Oryza sativa Japonica Group
  4inl-assembly1_A  TM=5.960E-01  e=4.842E-07  Staphylococcus aureus subsp. aureus NCTC 8325

Solvent-accessible surface area (backbone atoms only — not comparable to full-atom values): 22095 Å² total; per-residue (Å²): 133,88,87,85,91,84,84,87,89,84,84,89,82,83,90,88,90,77,88,87,87,80,89,86,84,82,91,85,88,84,91,85,86,88,86,86,90,92,84,92,79,90,85,89,93,85,82,91,88,89,92,87,89,92,85,90,83,91,85,88,85,80,90,84,86,86,83,87,82,90,80,88,85,88,87,89,82,89,84,89,81,86,84,81,81,84,70,78,76,74,60,84,84,76,61,73,96,46,84,88,74,58,46,54,65,50,50,36,46,57,26,52,80,68,66,44,76,67,53,90,88,43,79,48,25,70,60,38,53,51,51,55,52,64,74,43,91,67,62,79,73,90,51,75,54,72,75,53,60,43,83,34,86,41,61,37,11,26,36,62,30,37,20,24,20,88,86,82,68,49,73,42,64,28,7,25,36,29,46,31,29,34,83,87,82,64,50,41,28,41,34,28,18,10,65,58,45,45,94,60,18,36,39,32,28,34,36,38,38,90,43,96,54,78,42,79,40,31,35,60,76,46,64,36,46,73,50,85,56,58,97,83,43,88,43,96,54,48,36,16,40,21,35,20,46,41,36,74,76,59,55,82,49,55,40,52,25,40,72,83,68,36,44,42,79,46,70,39,52,56,89,75,62,51,65,68,40,65,33,35,33,30,15,38,54,60,42,75,33,58,37,29,30,64,47,66,48,88,33,38,37,34,29,38,30,68,59,49,97,35,18,36,0,10,22,32,27,30,74,45,97,87,65,36,27,32,36,36,22,20,23,55,45,45,60,60,47,99,87,70,47,69,37,52,46,37,31,36,21,21,37,42,39,62,58,29,61,76,66,65,36,42,73,48,93

InterPro domains:
  IPR009003 Peptidase S1, PA clan [SSF50494] (170-350)

Sequence (365 aa):
MRRSALVAATIVIAALIVATFVATQPDREPQDTALPPSIPSSVASSPTPEPPRPPAAEQQRSDAHPDTGASTDGPTEEYSYGRGYVVEDPDPTDVPETFDDLTAADIARIATDNGLLLHRYEVGFLEQNQAMIRTYPVYETAGYADNNWYTWDNPTAGMTILLRDPQTGDNTACTLTGFARNPESGDTYGITAGHCAEENHTEVYWQPAGSPQLVRLGSITVRQTAGKPTADSPFGFDTDVALFLISAEPSAAVNPLIANVYQATSVRAPEDLVPGQQVCKMGYRTEITCGSVIAANDSFVRVNLYTMPGDSGGVLYAPRDDGTVAIIGALSGSPTFTTGEAHDFLADFSLLQPVLAGMELQYVN

Radius of gyration: 29.23 Å; Cα contacts (8 Å, |Δi|>4): 684; chains: 1; bounding box: 92×104×69 Å